Protein AF-A0A2I0KEC9-F1 (afdb_monomer_lite)

Sequence (336 aa):
MVKIISVFIMAGCFFAELSYVNPPASEVMKGMFIPKLSGKGATPDAIALLGALVMPHNLFLHSALVLSRKVPRSVHGINDACRYFLIESGFALFVAFLINVAVVSVSGTVCFAENISSENADRCSDLTLNSASFLLKNVLGQSSSTIYAIALLASGQSSTITGTYAGQYIMQGFLDLKMKKWLRNLTTRCIAIIPSLVVSIIGGSSGAGRLIIIASMILSFELPFALIPLLKFSSSATKMGPHKNSTYVLVVSWILGAGIIGINIYYLSTGFVEWLIGNGLPKVANAFIGILVFPLMAVYILAVIYLTFRKDVVATFIDPTSLTWRLRPIVPSISS

Structure (mmCIF, N/CA/C/O backbone):
data_AF-A0A2I0KEC9-F1
#
_entry.id   AF-A0A2I0KEC9-F1
#
loop_
_atom_site.group_PDB
_atom_site.id
_atom_site.type_symbol
_atom_site.label_atom_id
_atom_site.label_alt_id
_atom_site.label_comp_id
_atom_site.label_asym_id
_atom_site.label_entity_id
_atom_site.label_seq_id
_atom_site.pdbx_PDB_ins_code
_atom_site.Cartn_x
_atom_site.Cartn_y
_atom_site.Cartn_z
_atom_site.occupancy
_atom_site.B_iso_or_equiv
_atom_site.a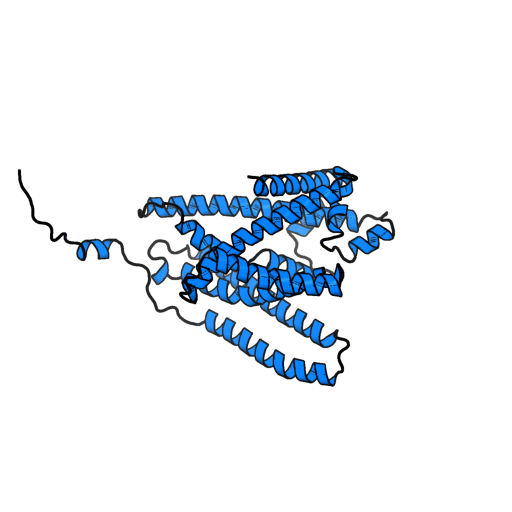uth_seq_id
_atom_site.auth_comp_id
_atom_site.auth_asym_id
_atom_site.auth_atom_id
_atom_site.pdbx_PDB_model_num
ATOM 1 N N . MET A 1 1 ? 0.962 21.703 -4.487 1.00 59.88 1 MET A N 1
ATOM 2 C CA . MET A 1 1 ? 1.202 22.571 -3.317 1.00 59.88 1 MET A CA 1
ATOM 3 C C . MET A 1 1 ? 0.252 22.245 -2.165 1.00 59.88 1 MET A C 1
ATOM 5 O O . MET A 1 1 ? 0.723 21.652 -1.210 1.00 59.88 1 MET A O 1
ATOM 9 N N . VAL A 1 2 ? -1.066 22.473 -2.281 1.00 67.69 2 VAL A N 1
ATOM 10 C CA . VAL A 1 2 ? -2.050 22.219 -1.194 1.00 67.69 2 VAL A CA 1
ATOM 11 C C . VAL A 1 2 ? -1.966 20.809 -0.588 1.00 67.69 2 VAL A C 1
ATOM 13 O O . VAL A 1 2 ? -1.881 20.674 0.621 1.00 67.69 2 VAL A O 1
ATOM 16 N N . LYS A 1 3 ? -1.889 19.753 -1.411 1.00 72.12 3 LYS A N 1
ATOM 17 C CA . LYS A 1 3 ? -1.796 18.362 -0.919 1.00 72.12 3 LYS A CA 1
ATOM 18 C C . LYS A 1 3 ? -0.566 18.106 -0.052 1.00 72.12 3 LYS A C 1
ATOM 20 O O . LYS A 1 3 ? -0.658 17.451 0.973 1.00 72.12 3 LYS A O 1
ATOM 25 N N . ILE A 1 4 ? 0.578 18.624 -0.493 1.00 75.88 4 ILE A N 1
ATOM 26 C CA . ILE A 1 4 ? 1.857 18.463 0.198 1.00 75.88 4 ILE A CA 1
ATOM 27 C C . ILE A 1 4 ? 1.783 19.187 1.543 1.00 75.88 4 ILE A C 1
ATOM 29 O O . ILE A 1 4 ? 2.120 18.605 2.565 1.00 75.88 4 ILE A O 1
ATOM 33 N N . ILE A 1 5 ? 1.244 20.409 1.545 1.00 82.00 5 ILE A N 1
ATOM 34 C CA . ILE A 1 5 ? 1.022 21.193 2.762 1.00 82.00 5 ILE A CA 1
ATOM 35 C C . ILE A 1 5 ? 0.125 20.424 3.743 1.00 82.00 5 ILE A C 1
ATOM 37 O O . ILE A 1 5 ? 0.498 20.280 4.899 1.00 82.00 5 ILE A O 1
ATOM 41 N N . SER A 1 6 ? -1.001 19.856 3.296 1.00 77.56 6 SER A N 1
ATOM 42 C CA . SER A 1 6 ? -1.890 19.077 4.172 1.00 77.56 6 SER A CA 1
ATOM 43 C C . SER A 1 6 ? -1.213 17.841 4.771 1.00 77.56 6 SER A C 1
ATOM 45 O O . SER A 1 6 ? -1.412 17.558 5.948 1.00 77.56 6 SER A O 1
ATOM 47 N N . VAL A 1 7 ? -0.396 17.121 3.994 1.00 77.81 7 VAL A N 1
ATOM 48 C CA . VAL A 1 7 ? 0.344 15.950 4.499 1.00 77.81 7 VAL A CA 1
ATOM 49 C C . VAL A 1 7 ? 1.381 16.366 5.542 1.00 77.81 7 VAL A C 1
ATOM 51 O O . VAL A 1 7 ? 1.456 15.738 6.593 1.00 77.81 7 VAL A O 1
ATOM 54 N N . PHE A 1 8 ? 2.136 17.442 5.300 1.00 84.38 8 PHE A N 1
ATOM 55 C CA . PHE A 1 8 ? 3.107 17.949 6.274 1.00 84.38 8 PHE A CA 1
ATOM 56 C C . PHE A 1 8 ? 2.446 18.491 7.541 1.00 84.38 8 PHE A C 1
ATOM 58 O O . PHE A 1 8 ? 2.963 18.250 8.628 1.00 84.38 8 PHE A O 1
ATOM 65 N N . ILE A 1 9 ? 1.297 19.166 7.420 1.00 85.06 9 ILE A N 1
ATOM 66 C CA . ILE A 1 9 ? 0.510 19.608 8.578 1.00 85.06 9 ILE A CA 1
ATOM 67 C C . ILE A 1 9 ? 0.102 18.393 9.412 1.00 85.06 9 ILE A C 1
ATOM 69 O O . ILE A 1 9 ? 0.379 18.371 10.603 1.00 85.06 9 ILE A O 1
ATOM 73 N N . MET A 1 10 ? -0.470 17.353 8.796 1.00 82.88 10 MET A N 1
ATOM 74 C CA . MET A 1 10 ? -0.867 16.148 9.535 1.00 82.88 10 MET A CA 1
ATOM 75 C C . MET A 1 10 ? 0.303 15.418 10.171 1.00 82.88 10 MET A C 1
ATOM 77 O O . MET A 1 10 ? 0.196 14.994 11.318 1.00 82.88 10 MET A O 1
ATOM 81 N N . ALA A 1 11 ? 1.408 15.275 9.441 1.00 86.25 11 ALA A N 1
ATOM 82 C CA . ALA A 1 11 ? 2.620 14.689 9.986 1.00 86.25 11 ALA A CA 1
ATOM 83 C C . ALA A 1 11 ? 3.074 15.481 11.219 1.00 86.25 11 ALA A C 1
ATOM 85 O O . ALA A 1 11 ? 3.253 14.898 12.283 1.00 86.25 11 ALA A O 1
ATOM 86 N N . GLY A 1 12 ? 3.164 16.811 11.108 1.00 87.56 12 GLY A N 1
ATOM 87 C CA . GLY A 1 12 ? 3.506 17.702 12.216 1.00 87.56 12 GLY A CA 1
ATOM 88 C C . GLY A 1 12 ? 2.554 17.576 13.406 1.00 87.56 12 GLY A C 1
ATOM 89 O O . GLY A 1 12 ? 3.015 17.505 14.539 1.00 87.56 12 GLY A O 1
ATOM 90 N N . CYS A 1 13 ? 1.246 17.468 13.163 1.00 86.00 13 CYS A N 1
ATOM 91 C CA . CYS A 1 13 ? 0.246 17.246 14.206 1.00 86.00 13 CYS A CA 1
ATOM 92 C C . CYS A 1 13 ? 0.451 15.913 14.939 1.00 86.00 13 CYS A C 1
ATOM 94 O O . CYS A 1 13 ? 0.443 15.898 16.166 1.00 86.00 13 CYS A O 1
ATOM 96 N N . PHE A 1 14 ? 0.683 14.813 14.216 1.00 85.88 14 PHE A N 1
ATOM 97 C CA . PHE A 1 14 ? 0.951 13.513 14.838 1.00 85.88 14 PHE A CA 1
ATOM 98 C C . PHE A 1 14 ? 2.293 13.476 15.576 1.00 85.88 14 PHE A C 1
ATOM 100 O O . PHE A 1 14 ? 2.377 12.861 16.634 1.00 85.88 14 PHE A O 1
ATOM 107 N N . PHE A 1 15 ? 3.330 14.157 15.078 1.00 89.31 15 PHE A N 1
ATOM 108 C CA . PHE A 1 15 ? 4.593 14.294 15.812 1.00 89.31 15 PHE A CA 1
ATOM 109 C C . PHE A 1 15 ? 4.450 15.162 17.066 1.00 89.31 15 PHE A C 1
ATOM 111 O O . PHE A 1 15 ? 5.035 14.840 18.098 1.00 89.31 15 PHE A O 1
ATOM 118 N N . ALA A 1 16 ? 3.666 16.239 17.002 1.00 86.88 16 ALA A N 1
ATOM 119 C CA . ALA A 1 16 ? 3.374 17.069 18.164 1.00 86.88 16 ALA A CA 1
ATOM 120 C C . ALA A 1 16 ? 2.588 16.282 19.223 1.00 86.88 16 ALA A C 1
ATOM 122 O O . ALA A 1 16 ? 2.933 16.341 20.398 1.00 86.88 16 ALA A O 1
ATOM 123 N N . GLU A 1 17 ? 1.592 15.492 18.811 1.00 85.31 17 GLU A N 1
ATOM 124 C CA . GLU A 1 17 ? 0.860 14.587 19.709 1.00 85.31 17 GLU A CA 1
ATOM 125 C C . GLU A 1 17 ? 1.778 13.537 20.320 1.00 85.31 17 GLU A C 1
ATOM 127 O O . GLU A 1 17 ? 1.754 13.327 21.528 1.00 85.31 17 GLU A O 1
ATOM 132 N N . LEU A 1 18 ? 2.656 12.933 19.517 1.00 86.00 18 LEU A N 1
ATOM 133 C CA . LEU A 1 18 ? 3.652 11.986 20.010 1.00 86.00 18 LEU A CA 1
ATOM 134 C C . LEU A 1 18 ? 4.537 12.616 21.099 1.00 86.00 18 LEU A C 1
ATOM 136 O O . LEU A 1 18 ? 4.807 11.983 22.117 1.00 86.00 18 LEU A O 1
ATOM 140 N N . SER A 1 19 ? 4.950 13.874 20.910 1.00 85.88 19 SER A N 1
ATOM 141 C CA . SER A 1 19 ? 5.732 14.628 21.897 1.00 85.88 19 SER A CA 1
ATOM 142 C C . SER A 1 19 ? 4.922 15.070 23.117 1.00 85.88 19 SER A C 1
ATOM 144 O O . SER A 1 19 ? 5.516 15.325 24.161 1.00 85.88 19 SER A O 1
ATOM 146 N N . TYR A 1 20 ? 3.602 15.215 23.002 1.00 85.19 20 TYR A N 1
ATOM 147 C CA . TYR A 1 20 ? 2.730 15.588 24.117 1.00 85.19 20 TYR A CA 1
ATOM 148 C C . TYR A 1 20 ? 2.429 14.373 24.997 1.00 85.19 20 TYR A C 1
ATOM 150 O O . TYR A 1 20 ? 2.627 14.402 26.211 1.00 85.19 20 TYR A O 1
ATOM 158 N N . VAL A 1 21 ? 2.011 13.281 24.357 1.00 80.19 21 VAL A N 1
ATOM 159 C CA . VAL A 1 21 ? 1.614 12.024 24.997 1.00 80.19 21 VAL A CA 1
ATOM 160 C C . VAL A 1 21 ? 2.810 11.305 25.637 1.00 80.19 21 VAL A C 1
ATOM 162 O O . VAL A 1 21 ? 2.614 10.523 26.561 1.00 80.19 21 VAL A O 1
ATOM 165 N N . ASN A 1 22 ? 4.042 11.605 25.199 1.00 80.69 22 ASN A N 1
ATOM 166 C CA . ASN A 1 22 ? 5.295 11.067 25.747 1.00 80.69 22 ASN A CA 1
ATOM 167 C C . ASN A 1 22 ? 5.235 9.549 25.999 1.00 80.69 22 ASN A C 1
ATOM 169 O O . ASN A 1 22 ? 5.408 9.094 27.134 1.00 80.69 22 ASN A O 1
ATOM 173 N N . PRO A 1 23 ? 4.988 8.742 24.950 1.00 79.19 23 PRO A N 1
ATOM 174 C CA . PRO A 1 23 ? 4.969 7.297 25.096 1.00 79.19 23 PRO A CA 1
ATOM 175 C C . PRO A 1 23 ? 6.331 6.800 25.605 1.00 79.19 23 PRO A C 1
ATOM 177 O O . PRO A 1 23 ? 7.370 7.350 25.221 1.00 79.19 23 PRO A O 1
ATOM 180 N N . PRO A 1 24 ? 6.368 5.739 26.430 1.00 82.88 24 PRO A N 1
ATOM 181 C CA . PRO A 1 24 ? 7.619 5.177 26.921 1.00 82.88 24 PRO A CA 1
ATOM 182 C C . PRO A 1 24 ? 8.489 4.715 25.744 1.00 82.88 24 PRO A C 1
ATOM 184 O O . PRO A 1 24 ? 8.252 3.666 25.144 1.00 82.88 24 PRO A O 1
ATOM 187 N N . ALA A 1 25 ? 9.527 5.496 25.424 1.00 81.56 25 ALA A N 1
ATOM 188 C CA . ALA A 1 25 ? 10.370 5.282 24.244 1.00 81.56 25 ALA A CA 1
ATOM 189 C C . ALA A 1 25 ? 11.026 3.892 24.229 1.00 81.56 25 ALA A C 1
ATOM 191 O O . ALA A 1 25 ? 11.199 3.303 23.165 1.00 81.56 25 ALA A O 1
ATOM 192 N N . SER A 1 26 ? 11.333 3.341 25.410 1.00 82.38 26 SER A N 1
ATOM 193 C CA . SER A 1 26 ? 11.850 1.977 25.559 1.00 82.38 26 SER A CA 1
ATOM 194 C C . SER A 1 26 ? 10.877 0.928 25.010 1.00 82.38 26 SER A C 1
ATOM 196 O O . SER A 1 26 ? 11.282 0.066 24.236 1.00 82.38 26 SER A O 1
ATOM 198 N N . GLU A 1 27 ? 9.584 1.032 25.329 1.00 82.81 27 GLU A N 1
ATOM 199 C CA . GLU A 1 27 ? 8.569 0.079 24.861 1.00 82.81 27 GLU A CA 1
ATOM 200 C C . GLU A 1 27 ? 8.248 0.272 23.374 1.00 82.81 27 GLU A C 1
ATOM 202 O O . GLU A 1 27 ? 8.100 -0.713 22.654 1.00 82.81 27 GLU A O 1
ATOM 207 N N . VAL A 1 28 ? 8.239 1.516 22.874 1.00 84.06 28 VAL A N 1
ATOM 208 C CA . VAL A 1 28 ? 8.079 1.791 21.432 1.00 84.06 28 VAL A CA 1
ATOM 209 C C . VAL A 1 28 ? 9.234 1.181 20.634 1.00 84.06 28 VAL A C 1
ATOM 211 O O . VAL A 1 28 ? 9.009 0.479 19.649 1.00 84.06 28 VAL A O 1
ATOM 214 N N . MET A 1 29 ? 10.477 1.384 21.080 1.00 84.75 29 MET A N 1
ATOM 215 C CA . MET A 1 29 ? 11.662 0.804 20.439 1.00 84.75 29 MET A CA 1
ATOM 216 C C . MET A 1 29 ? 11.654 -0.723 20.524 1.00 84.75 29 MET A C 1
ATOM 218 O O . MET A 1 29 ? 11.938 -1.406 19.540 1.00 84.75 29 MET A O 1
ATOM 222 N N . LYS A 1 30 ? 11.268 -1.278 21.674 1.00 84.50 30 LYS A N 1
ATOM 223 C CA . LYS A 1 30 ? 11.127 -2.723 21.866 1.00 84.50 30 LYS A CA 1
ATOM 224 C C . LYS A 1 30 ? 10.078 -3.313 20.922 1.00 84.50 30 LYS A C 1
ATOM 226 O O . LYS A 1 30 ? 10.360 -4.323 20.287 1.00 84.50 30 LYS A O 1
ATOM 231 N N . GLY A 1 31 ? 8.920 -2.668 20.774 1.00 82.19 31 GLY A N 1
ATOM 232 C CA . GLY A 1 31 ? 7.871 -3.071 19.831 1.00 82.19 31 GLY A CA 1
ATOM 233 C C . GLY A 1 31 ? 8.277 -2.924 18.362 1.00 82.19 31 GLY A C 1
ATOM 234 O O . GLY A 1 31 ? 7.846 -3.714 17.526 1.00 82.19 31 GLY A O 1
ATOM 235 N N . MET A 1 32 ? 9.151 -1.964 18.046 1.00 83.00 32 MET A N 1
ATOM 236 C CA . MET A 1 32 ? 9.653 -1.742 16.687 1.00 83.00 32 MET A CA 1
ATOM 237 C C . MET A 1 32 ? 10.655 -2.815 16.235 1.00 83.00 32 MET A C 1
ATOM 239 O O . MET A 1 32 ? 10.663 -3.183 15.062 1.00 83.00 32 MET A O 1
ATOM 243 N N . PHE A 1 33 ? 11.492 -3.329 17.145 1.00 83.12 33 PHE A N 1
ATOM 244 C CA . PHE A 1 33 ? 12.545 -4.302 16.811 1.00 83.12 33 PHE A CA 1
ATOM 245 C C . PHE A 1 33 ? 12.224 -5.751 17.195 1.00 83.12 33 PHE A C 1
ATOM 247 O O . PHE A 1 33 ? 12.834 -6.666 16.642 1.00 83.12 33 PHE A O 1
ATOM 254 N N . ILE A 1 34 ? 11.290 -5.987 18.122 1.00 83.06 34 ILE A N 1
ATOM 255 C CA . ILE A 1 34 ? 10.929 -7.334 18.580 1.00 83.06 34 ILE A CA 1
ATOM 256 C C . ILE A 1 34 ? 9.495 -7.643 18.131 1.00 83.06 34 ILE A C 1
ATOM 258 O O . ILE A 1 34 ? 8.543 -7.232 18.800 1.00 83.06 34 ILE A O 1
ATOM 262 N N . PRO A 1 35 ? 9.310 -8.393 17.028 1.00 74.88 35 PRO A N 1
ATOM 263 C CA . PRO A 1 35 ? 7.983 -8.756 16.555 1.00 74.88 35 PRO A CA 1
ATOM 264 C C . PRO A 1 35 ? 7.321 -9.719 17.548 1.00 74.88 35 PRO A C 1
ATOM 266 O O . PRO A 1 35 ? 7.747 -10.864 17.710 1.00 74.88 35 PRO A O 1
ATOM 269 N N . LYS A 1 36 ? 6.261 -9.258 18.218 1.00 76.88 36 LYS A N 1
ATOM 270 C CA . LYS A 1 36 ? 5.376 -10.087 19.045 1.00 76.88 36 LYS A CA 1
ATOM 271 C C . LYS A 1 36 ? 3.939 -9.893 18.589 1.00 76.88 36 LYS A C 1
ATOM 273 O O . LYS A 1 36 ? 3.398 -8.798 18.682 1.00 76.88 36 LYS A O 1
ATOM 278 N N . LEU A 1 37 ? 3.322 -10.971 18.120 1.00 72.00 37 LEU A N 1
ATOM 279 C CA . LEU A 1 37 ? 1.901 -11.010 17.795 1.00 72.00 37 LEU A CA 1
ATOM 280 C C . LEU A 1 37 ? 1.164 -11.603 18.997 1.00 72.00 37 LEU A C 1
ATOM 282 O O . LEU A 1 37 ? 1.132 -12.819 19.174 1.00 72.00 37 LEU A O 1
ATOM 286 N N . SER A 1 38 ? 0.619 -10.736 19.848 1.00 69.06 38 SER A N 1
ATOM 287 C CA . SER A 1 38 ? -0.158 -11.135 21.024 1.00 69.06 38 SER A CA 1
ATOM 288 C C . SER A 1 38 ? -1.631 -10.794 20.809 1.00 69.06 38 SER A C 1
ATOM 290 O O . SER A 1 38 ? -1.966 -9.639 20.570 1.00 69.06 38 SER A O 1
ATOM 292 N N . GLY A 1 39 ? -2.517 -11.786 20.930 1.00 68.50 39 GLY A N 1
ATOM 293 C CA . GLY A 1 39 ? -3.971 -11.602 20.838 1.00 68.50 39 GLY A CA 1
ATOM 294 C C . GLY A 1 39 ? -4.588 -12.036 19.503 1.00 68.50 39 GLY A C 1
ATOM 295 O O . GLY A 1 39 ? -3.906 -12.180 18.491 1.00 68.50 39 GLY A O 1
ATOM 296 N N . LYS A 1 40 ? -5.909 -12.269 19.511 1.00 62.38 40 LYS A N 1
ATOM 297 C CA . LYS A 1 40 ? -6.654 -12.835 18.370 1.00 62.38 40 LYS A CA 1
ATOM 298 C C . LYS A 1 40 ? -6.812 -11.865 17.182 1.00 62.38 40 LYS A C 1
ATOM 300 O O . LYS A 1 40 ? -6.935 -12.337 16.062 1.00 62.38 40 LYS A O 1
ATOM 305 N N . GLY A 1 41 ? -6.761 -10.546 17.406 1.00 69.19 41 GLY A N 1
ATOM 306 C CA . GLY A 1 41 ? -6.898 -9.517 16.354 1.00 69.19 41 GLY A CA 1
ATOM 307 C C . GLY A 1 41 ? -5.581 -8.957 15.796 1.00 69.19 41 GLY A C 1
ATOM 308 O O . GLY A 1 41 ? -5.545 -8.454 14.680 1.00 69.19 41 GLY A O 1
ATOM 309 N N . ALA A 1 42 ? -4.463 -9.122 16.513 1.00 75.25 42 ALA A N 1
ATOM 310 C CA . ALA A 1 42 ? -3.193 -8.489 16.145 1.00 75.25 42 ALA A CA 1
ATOM 311 C C . ALA A 1 42 ? -2.605 -9.006 14.819 1.00 75.25 42 ALA A C 1
ATOM 313 O O . ALA A 1 42 ? -1.927 -8.268 14.109 1.00 75.25 42 ALA A O 1
ATOM 314 N N . THR A 1 43 ? -2.851 -10.276 14.480 1.00 76.44 43 THR A N 1
ATOM 315 C CA . THR A 1 43 ? -2.330 -10.870 13.240 1.00 76.44 43 THR A CA 1
ATOM 316 C C . THR A 1 43 ? -3.080 -10.347 12.006 1.00 76.44 43 THR A C 1
ATOM 318 O O . THR A 1 43 ? -2.410 -9.840 11.107 1.00 76.44 43 THR A O 1
ATOM 321 N N . PRO A 1 44 ? -4.429 -10.385 11.945 1.00 71.19 44 PRO A N 1
ATOM 322 C CA . PRO A 1 44 ? -5.179 -9.741 10.865 1.00 71.19 44 PRO A CA 1
ATOM 323 C C . PRO A 1 44 ? -4.842 -8.258 10.669 1.00 71.19 44 PRO A C 1
ATOM 325 O O . PRO A 1 44 ? -4.620 -7.847 9.531 1.00 71.19 44 PRO A O 1
ATOM 328 N N . ASP A 1 45 ? -4.731 -7.481 11.751 1.00 76.31 45 ASP A N 1
ATOM 329 C CA . ASP A 1 45 ? -4.449 -6.040 11.676 1.00 76.31 45 ASP A CA 1
ATOM 330 C C . ASP A 1 45 ? -3.032 -5.748 11.169 1.00 76.31 45 ASP A C 1
ATOM 332 O O . ASP A 1 45 ? -2.839 -4.884 10.311 1.00 76.31 45 ASP A O 1
ATOM 336 N N . ALA A 1 46 ? -2.031 -6.505 11.635 1.00 79.19 46 ALA A N 1
ATOM 337 C CA . ALA A 1 46 ? -0.656 -6.372 11.157 1.00 79.19 46 ALA A CA 1
ATOM 338 C C . ALA A 1 46 ? -0.541 -6.693 9.660 1.00 79.19 46 ALA A C 1
ATOM 340 O O . ALA A 1 46 ? 0.191 -6.018 8.930 1.00 79.19 46 ALA A O 1
ATOM 341 N N . ILE A 1 47 ? -1.278 -7.700 9.185 1.00 75.38 47 ILE A N 1
ATOM 342 C CA . ILE A 1 47 ? -1.272 -8.049 7.764 1.00 75.38 47 ILE A CA 1
ATOM 343 C C . ILE A 1 47 ? -2.057 -7.024 6.939 1.00 75.38 47 ILE A C 1
ATOM 345 O O . ILE A 1 47 ? -1.586 -6.625 5.873 1.00 75.38 47 ILE A O 1
ATOM 349 N N . ALA A 1 48 ? -3.200 -6.545 7.433 1.00 75.19 48 ALA A N 1
ATOM 350 C CA . ALA A 1 48 ? -3.958 -5.477 6.786 1.00 75.19 48 ALA A CA 1
ATOM 351 C C . ALA A 1 48 ? -3.113 -4.198 6.648 1.00 75.19 48 ALA A C 1
ATOM 353 O O . ALA A 1 48 ? -3.101 -3.581 5.580 1.00 75.19 48 ALA A O 1
ATOM 354 N N . LEU A 1 49 ? -2.339 -3.848 7.682 1.00 78.62 49 LEU A N 1
ATOM 355 C CA . LEU A 1 49 ? -1.376 -2.749 7.638 1.00 78.62 49 LEU A CA 1
ATOM 356 C C . LEU A 1 49 ? -0.285 -3.005 6.587 1.00 78.62 49 LEU A C 1
ATOM 358 O O . LEU A 1 49 ? -0.008 -2.128 5.772 1.00 78.62 49 LEU A O 1
ATOM 362 N N . LEU A 1 50 ? 0.300 -4.207 6.548 1.00 79.06 50 LEU A N 1
ATOM 363 C CA . LEU A 1 50 ? 1.315 -4.567 5.551 1.00 79.06 50 LEU A CA 1
ATOM 364 C C . LEU A 1 50 ? 0.778 -4.454 4.112 1.00 79.06 50 LEU A C 1
ATOM 366 O O . LEU A 1 50 ? 1.450 -3.886 3.248 1.00 79.06 50 LEU A O 1
ATOM 370 N N . GLY A 1 51 ? -0.434 -4.954 3.858 1.00 71.88 51 GLY A N 1
ATOM 371 C CA . GLY A 1 51 ? -1.104 -4.863 2.557 1.00 71.88 51 GLY A CA 1
ATOM 372 C C . GLY A 1 51 ? -1.426 -3.421 2.159 1.00 71.88 51 GLY A C 1
ATOM 373 O O . GLY A 1 51 ? -1.219 -3.036 1.010 1.00 71.88 51 GLY A O 1
ATOM 374 N N . ALA A 1 52 ? -1.847 -2.588 3.115 1.00 74.94 52 ALA A N 1
ATOM 375 C CA . ALA A 1 52 ? -2.087 -1.165 2.878 1.00 74.94 52 ALA A CA 1
ATOM 376 C C . ALA A 1 52 ? -0.801 -0.392 2.523 1.00 74.94 52 ALA A C 1
ATOM 378 O O . ALA A 1 52 ? -0.856 0.569 1.753 1.00 74.94 52 ALA A O 1
ATOM 379 N N . LEU A 1 53 ? 0.357 -0.810 3.048 1.00 80.44 53 LEU A N 1
ATOM 380 C CA . LEU A 1 53 ? 1.650 -0.181 2.757 1.00 80.44 53 LEU A CA 1
ATOM 381 C C . LEU A 1 53 ? 2.203 -0.577 1.384 1.00 80.44 53 LEU A C 1
ATOM 383 O O . LEU A 1 53 ? 2.775 0.258 0.678 1.00 80.44 53 LEU A O 1
ATOM 387 N N . VAL A 1 54 ? 2.033 -1.839 0.986 1.00 81.00 54 VAL A N 1
ATOM 388 C CA . VAL A 1 54 ? 2.564 -2.355 -0.281 1.00 81.00 54 VAL A CA 1
ATOM 389 C C . VAL A 1 54 ? 1.466 -2.354 -1.343 1.00 81.00 54 VAL A C 1
ATOM 391 O O . VAL A 1 54 ? 0.813 -3.357 -1.605 1.00 81.00 54 VAL A O 1
ATOM 394 N N . MET A 1 55 ? 1.278 -1.203 -1.992 1.00 86.69 55 MET A N 1
ATOM 395 C CA . MET A 1 55 ? 0.244 -1.039 -3.016 1.00 86.69 55 MET A CA 1
ATOM 396 C C . MET A 1 55 ? 0.756 -1.414 -4.428 1.00 86.69 55 MET A C 1
ATOM 398 O O . MET A 1 55 ? 1.659 -0.742 -4.940 1.00 86.69 55 MET A O 1
ATOM 402 N N . PRO A 1 56 ? 0.166 -2.400 -5.135 1.00 86.12 56 PRO A N 1
ATOM 403 C CA . PRO A 1 56 ? 0.598 -2.816 -6.475 1.00 86.12 56 PRO A CA 1
ATOM 404 C C . PRO A 1 56 ? 0.538 -1.694 -7.520 1.00 86.12 56 PRO A C 1
ATOM 406 O O . PRO A 1 56 ? 1.442 -1.558 -8.343 1.00 86.12 56 PRO A O 1
ATOM 409 N N . HIS A 1 57 ? -0.477 -0.828 -7.476 1.00 85.81 57 HIS A N 1
ATOM 410 C CA . HIS A 1 57 ? -0.575 0.296 -8.412 1.00 85.81 57 HIS A CA 1
ATOM 411 C C . HIS A 1 57 ? 0.555 1.322 -8.238 1.00 85.81 57 HIS A C 1
ATOM 413 O O . HIS A 1 57 ? 0.942 1.961 -9.219 1.00 85.81 57 HIS A O 1
ATOM 419 N N . ASN A 1 58 ? 1.122 1.455 -7.031 1.00 87.81 58 ASN A N 1
ATOM 420 C CA . ASN A 1 58 ? 2.285 2.311 -6.799 1.00 87.81 58 ASN A CA 1
ATOM 421 C C . ASN A 1 58 ? 3.549 1.721 -7.429 1.00 87.81 58 ASN A C 1
ATOM 423 O O . ASN A 1 58 ? 4.371 2.490 -7.919 1.00 87.81 58 ASN A O 1
ATOM 427 N N . LEU A 1 59 ? 3.679 0.389 -7.502 1.00 88.44 59 LEU A N 1
ATOM 428 C CA . LEU A 1 59 ? 4.784 -0.256 -8.221 1.00 88.44 59 LEU A CA 1
ATOM 429 C C . LEU A 1 59 ? 4.748 0.118 -9.709 1.00 88.44 59 LEU A C 1
ATOM 431 O O . LEU A 1 59 ? 5.735 0.621 -10.243 1.00 88.44 59 LEU A O 1
ATOM 435 N N . PHE A 1 60 ? 3.587 -0.031 -10.358 1.00 87.12 60 PHE A N 1
ATOM 436 C CA . PHE A 1 60 ? 3.424 0.331 -11.772 1.00 87.12 60 PHE A CA 1
ATOM 437 C C . PHE A 1 60 ? 3.595 1.831 -12.021 1.00 87.12 60 PHE A C 1
ATOM 439 O O . PHE A 1 60 ? 4.278 2.235 -12.965 1.00 87.12 60 PHE A O 1
ATOM 446 N N . LEU A 1 61 ? 2.988 2.667 -11.175 1.00 87.88 61 LEU A N 1
ATOM 447 C CA . LEU A 1 61 ? 3.082 4.114 -11.313 1.00 87.88 61 LEU A CA 1
ATOM 448 C C . LEU A 1 61 ? 4.520 4.600 -11.143 1.00 87.88 61 LEU A C 1
ATOM 450 O O . LEU A 1 61 ? 4.974 5.418 -11.940 1.00 87.88 61 LEU A O 1
ATOM 454 N N . HIS A 1 62 ? 5.237 4.104 -10.134 1.00 88.25 62 HIS A N 1
ATOM 455 C CA . HIS A 1 62 ? 6.612 4.515 -9.879 1.00 88.25 62 HIS A CA 1
ATOM 456 C C . HIS A 1 62 ? 7.532 4.125 -11.042 1.00 88.25 62 HIS A C 1
ATOM 458 O O . HIS A 1 62 ? 8.268 4.973 -11.549 1.00 88.25 62 HIS A O 1
ATOM 464 N N . SER A 1 63 ? 7.412 2.891 -11.551 1.00 87.44 63 SER A N 1
ATOM 465 C CA . SER A 1 63 ? 8.145 2.453 -12.747 1.00 87.44 63 SER A CA 1
ATOM 466 C C . SER A 1 63 ? 7.884 3.351 -13.962 1.00 87.44 63 SER A C 1
ATOM 468 O O . SER A 1 63 ? 8.805 3.626 -14.729 1.00 87.44 63 SER A O 1
ATOM 470 N N . ALA A 1 64 ? 6.661 3.856 -14.129 1.00 85.62 64 ALA A N 1
ATOM 471 C CA . ALA A 1 64 ? 6.319 4.740 -15.238 1.00 85.62 64 ALA A CA 1
ATOM 472 C C . ALA A 1 64 ? 6.750 6.204 -15.023 1.00 85.62 64 ALA A C 1
ATOM 474 O O . ALA A 1 64 ? 7.168 6.875 -15.966 1.00 85.62 64 ALA A O 1
ATOM 475 N N . LEU A 1 65 ? 6.690 6.715 -13.789 1.00 85.31 65 LEU A N 1
ATOM 476 C CA . LEU A 1 65 ? 7.123 8.077 -13.458 1.00 85.31 65 LEU A CA 1
ATOM 477 C C . LEU A 1 65 ? 8.631 8.262 -13.636 1.00 85.31 65 LEU A C 1
ATOM 479 O O . LEU A 1 65 ? 9.054 9.329 -14.083 1.00 85.31 65 LEU A O 1
ATOM 483 N N . VAL A 1 66 ? 9.428 7.225 -13.368 1.00 85.38 66 VAL A N 1
ATOM 484 C CA . VAL A 1 66 ? 10.875 7.236 -13.637 1.00 85.38 66 VAL A CA 1
ATOM 485 C C . VAL A 1 66 ? 11.162 7.520 -15.119 1.00 85.38 66 VAL A C 1
ATOM 487 O O . VAL A 1 66 ? 12.072 8.287 -15.429 1.00 85.38 66 VAL A O 1
ATOM 490 N N . LEU A 1 67 ? 10.330 7.009 -16.036 1.00 83.56 67 LEU A N 1
ATOM 491 C CA . LEU A 1 67 ? 10.457 7.238 -17.483 1.00 83.56 67 LEU A CA 1
ATOM 492 C C . LEU A 1 67 ? 10.028 8.643 -17.935 1.00 83.56 67 LEU A C 1
ATOM 494 O O . LEU A 1 67 ? 10.351 9.054 -19.047 1.00 83.56 67 LEU A O 1
ATOM 498 N N . SER A 1 68 ? 9.305 9.393 -17.098 1.00 84.00 68 SER A N 1
ATOM 499 C CA . SER A 1 68 ? 8.895 10.767 -17.426 1.00 84.00 68 SER A CA 1
ATOM 500 C C . SER A 1 68 ? 10.039 11.782 -17.302 1.00 84.00 68 SER A C 1
ATOM 502 O O . SER A 1 68 ? 9.954 12.880 -17.856 1.00 84.00 68 SER A O 1
ATOM 504 N N . ARG A 1 69 ? 11.119 11.427 -16.590 1.00 82.94 69 ARG A N 1
ATOM 505 C CA . ARG A 1 69 ? 12.296 12.287 -16.426 1.00 82.94 69 ARG A CA 1
ATOM 506 C C . ARG A 1 69 ? 13.288 12.049 -17.561 1.00 82.94 69 ARG A C 1
ATOM 508 O O . ARG A 1 69 ? 13.507 10.922 -17.995 1.00 82.94 69 ARG A O 1
ATOM 515 N N . LYS A 1 70 ? 13.926 13.122 -18.034 1.00 82.12 70 LYS A N 1
ATOM 516 C CA . LYS A 1 70 ? 14.990 13.027 -19.042 1.00 82.12 70 LYS A CA 1
ATOM 517 C C . LYS A 1 70 ? 16.249 12.453 -18.388 1.00 82.12 70 LYS A C 1
ATOM 519 O O . LYS A 1 70 ? 16.964 13.175 -17.703 1.00 82.12 70 LYS A O 1
ATOM 524 N N . VAL A 1 71 ? 16.506 11.165 -18.605 1.00 83.62 71 VAL A N 1
ATOM 525 C CA . VAL A 1 71 ? 17.715 10.473 -18.138 1.00 83.62 71 VAL A CA 1
ATOM 526 C C . VAL A 1 71 ? 18.682 10.311 -19.319 1.00 83.62 71 VAL A C 1
ATOM 528 O O . VAL A 1 71 ? 18.274 9.780 -20.359 1.00 83.62 71 VAL A O 1
ATOM 531 N N . PRO A 1 72 ? 19.945 10.765 -19.213 1.00 81.25 72 PRO A N 1
ATOM 532 C CA . PRO A 1 72 ? 20.937 10.527 -20.253 1.00 81.25 72 PRO A CA 1
ATOM 533 C C . PRO A 1 72 ? 21.177 9.022 -20.426 1.00 81.25 72 PRO A C 1
ATOM 535 O O . PRO A 1 72 ? 21.360 8.300 -19.452 1.00 81.25 72 PRO A O 1
ATOM 538 N N . ARG A 1 73 ? 21.206 8.542 -21.677 1.00 77.56 73 ARG A N 1
ATOM 539 C CA . ARG A 1 73 ? 21.362 7.110 -22.016 1.00 77.56 73 ARG A CA 1
ATOM 540 C C . ARG A 1 73 ? 22.788 6.566 -21.813 1.00 77.56 73 ARG A C 1
ATOM 542 O O . ARG A 1 73 ? 23.114 5.504 -22.334 1.00 77.56 73 ARG A O 1
ATOM 549 N N . SER A 1 74 ? 23.649 7.290 -21.100 1.00 82.81 74 SER A N 1
ATOM 550 C CA . SER A 1 74 ? 24.983 6.814 -20.733 1.00 82.81 74 SER A CA 1
ATOM 551 C C . SER A 1 74 ? 24.904 5.917 -19.495 1.00 82.81 74 SER A C 1
ATOM 553 O O . SER A 1 74 ? 24.052 6.111 -18.632 1.00 82.81 74 SER A O 1
ATOM 555 N N . VAL A 1 75 ? 25.822 4.953 -19.375 1.00 81.88 75 VAL 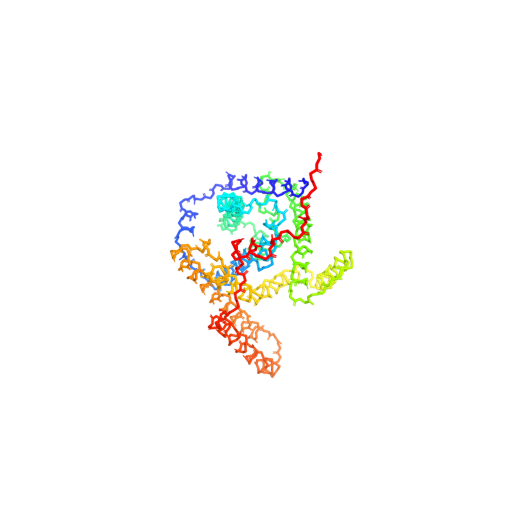A N 1
ATOM 556 C CA . VAL A 1 75 ? 25.896 4.044 -18.213 1.00 81.88 75 VAL A CA 1
ATOM 557 C C . VAL A 1 75 ? 26.010 4.831 -16.901 1.00 81.88 75 VAL A C 1
ATOM 559 O O . VAL A 1 75 ? 25.320 4.522 -15.932 1.00 81.88 75 VAL A O 1
ATOM 562 N N . HIS A 1 76 ? 26.835 5.883 -16.894 1.00 83.06 76 HIS A N 1
ATOM 563 C CA . HIS A 1 76 ? 27.000 6.776 -15.747 1.00 83.06 76 HIS A CA 1
ATOM 564 C C . HIS A 1 76 ? 25.709 7.548 -15.433 1.00 83.06 76 HIS A C 1
ATOM 566 O O . HIS A 1 76 ? 25.263 7.558 -14.292 1.00 83.06 76 HIS A O 1
ATOM 572 N N . GLY A 1 77 ? 25.045 8.087 -16.462 1.00 84.62 77 GLY A N 1
ATOM 573 C CA . GLY A 1 77 ? 23.791 8.825 -16.319 1.00 84.62 77 GLY A CA 1
ATOM 574 C C . GLY A 1 77 ? 22.635 7.989 -15.771 1.00 84.62 77 GLY A C 1
ATOM 575 O O . GLY A 1 77 ? 21.858 8.472 -14.949 1.00 84.62 77 GLY A O 1
ATOM 576 N N . ILE A 1 78 ? 22.539 6.723 -16.187 1.00 84.94 78 ILE A N 1
ATOM 577 C CA . ILE A 1 78 ? 21.551 5.774 -15.659 1.00 84.94 78 ILE A CA 1
ATOM 578 C C . ILE A 1 78 ? 21.853 5.452 -14.192 1.00 84.94 78 ILE A C 1
ATOM 580 O O . ILE A 1 78 ? 20.935 5.456 -13.375 1.00 84.94 78 ILE A O 1
ATOM 584 N N . ASN A 1 79 ? 23.120 5.209 -13.841 1.00 84.56 79 ASN A N 1
ATOM 585 C CA . ASN A 1 79 ? 23.500 4.882 -12.467 1.00 84.56 79 ASN A CA 1
ATOM 586 C C . ASN A 1 79 ? 23.236 6.049 -11.500 1.00 84.56 79 ASN A C 1
ATOM 588 O O . ASN A 1 79 ? 22.667 5.850 -10.424 1.00 84.56 79 ASN A O 1
ATOM 592 N N . ASP A 1 80 ? 23.570 7.273 -11.912 1.00 86.62 80 ASP A N 1
ATOM 593 C CA . ASP A 1 80 ? 23.278 8.478 -11.135 1.00 86.62 80 ASP A CA 1
ATOM 594 C C . ASP A 1 80 ? 21.771 8.677 -10.972 1.00 86.62 80 ASP A C 1
ATOM 596 O O . ASP A 1 80 ? 21.290 8.890 -9.858 1.00 86.62 80 ASP A O 1
ATOM 600 N N . ALA A 1 81 ? 20.999 8.523 -12.054 1.00 87.88 81 ALA A N 1
ATOM 601 C CA . ALA A 1 81 ? 19.544 8.591 -11.987 1.00 87.88 81 ALA A CA 1
ATOM 602 C C . ALA A 1 81 ? 18.976 7.550 -11.010 1.00 87.88 81 ALA A C 1
ATOM 604 O O . ALA A 1 81 ? 18.173 7.906 -10.148 1.00 87.88 81 ALA A O 1
ATOM 605 N N . CYS A 1 82 ? 19.426 6.292 -11.078 1.00 86.50 82 CYS A N 1
ATOM 606 C CA . CYS A 1 82 ? 19.029 5.243 -10.136 1.00 86.50 82 CYS A CA 1
ATOM 607 C C . CYS A 1 82 ? 19.339 5.623 -8.682 1.00 86.50 82 CYS A C 1
ATOM 609 O O . CYS A 1 82 ? 18.482 5.438 -7.817 1.00 86.50 82 CYS A O 1
ATOM 611 N N . ARG A 1 83 ? 20.517 6.198 -8.405 1.00 88.69 83 ARG A N 1
ATOM 612 C CA . ARG A 1 83 ? 20.889 6.658 -7.059 1.00 88.69 83 ARG A CA 1
ATOM 613 C C . ARG A 1 83 ? 19.974 7.779 -6.567 1.00 88.69 83 ARG A C 1
ATOM 615 O O . ARG A 1 83 ? 19.500 7.711 -5.434 1.00 88.69 83 ARG A O 1
ATOM 622 N N . TYR A 1 84 ? 19.689 8.779 -7.400 1.00 90.38 84 TYR A N 1
ATOM 623 C CA . TYR A 1 84 ? 18.779 9.868 -7.034 1.00 90.38 84 TYR A CA 1
ATOM 624 C C . TYR A 1 84 ? 17.350 9.372 -6.804 1.00 90.38 84 TYR A C 1
ATOM 626 O O . TYR A 1 84 ? 16.742 9.740 -5.802 1.00 90.38 84 TYR A O 1
ATOM 634 N N . PHE A 1 85 ? 16.837 8.490 -7.666 1.00 90.19 85 PHE A N 1
ATOM 635 C CA . PHE A 1 85 ? 15.511 7.895 -7.483 1.00 90.19 85 PHE A CA 1
ATOM 636 C C . PHE A 1 85 ? 15.423 7.030 -6.223 1.00 90.19 85 PHE A C 1
ATOM 638 O O . PHE A 1 85 ? 14.390 7.040 -5.552 1.00 90.19 85 PHE A O 1
ATOM 645 N N . LEU A 1 86 ? 16.496 6.310 -5.877 1.00 89.94 86 LEU A N 1
ATOM 646 C CA . LEU A 1 86 ? 16.566 5.526 -4.644 1.00 89.94 86 LEU A CA 1
ATOM 647 C C . LEU A 1 86 ? 16.532 6.433 -3.412 1.00 89.94 86 LEU A C 1
ATOM 649 O O . LEU A 1 86 ? 15.771 6.157 -2.490 1.00 89.94 86 LEU A O 1
ATOM 653 N N . ILE A 1 87 ? 17.300 7.527 -3.405 1.00 92.19 87 ILE A N 1
ATOM 654 C CA . ILE A 1 87 ? 17.299 8.495 -2.298 1.00 92.19 87 ILE A CA 1
ATOM 655 C C . ILE A 1 87 ? 15.933 9.180 -2.177 1.00 92.19 87 ILE A C 1
ATOM 657 O O . ILE A 1 87 ? 15.395 9.271 -1.077 1.00 92.19 87 ILE A O 1
ATOM 661 N N . GLU A 1 88 ? 15.345 9.619 -3.292 1.00 90.62 88 GLU A N 1
ATOM 662 C CA . GLU A 1 88 ? 14.033 10.277 -3.315 1.00 90.62 88 GLU A CA 1
ATOM 663 C C . GLU A 1 88 ? 12.928 9.353 -2.781 1.00 90.62 88 GLU A C 1
ATOM 665 O O . GLU A 1 88 ? 12.168 9.735 -1.888 1.00 90.62 88 GLU A O 1
ATOM 670 N N . SER A 1 89 ? 12.880 8.112 -3.273 1.00 90.31 89 SER A N 1
ATOM 671 C CA . SER A 1 89 ? 11.895 7.116 -2.831 1.00 90.31 89 SER A CA 1
ATOM 672 C C . SER A 1 89 ? 12.140 6.681 -1.389 1.00 90.31 89 SER A C 1
ATOM 674 O O . SER A 1 89 ? 11.196 6.549 -0.613 1.00 90.31 89 SER A O 1
ATOM 676 N N . GLY A 1 90 ? 13.407 6.478 -1.019 1.00 91.56 90 GLY A N 1
ATOM 677 C CA . GLY A 1 90 ? 13.814 6.087 0.326 1.00 91.56 90 GLY A CA 1
ATOM 678 C C . GLY A 1 90 ? 13.448 7.146 1.359 1.00 91.56 90 GLY A C 1
ATOM 679 O O . GLY A 1 90 ? 12.875 6.810 2.391 1.00 91.56 90 GLY A O 1
ATOM 680 N N . PHE A 1 91 ? 13.685 8.424 1.058 1.00 91.44 91 PHE A N 1
ATOM 681 C CA . PHE A 1 91 ? 13.285 9.529 1.927 1.00 91.44 91 PHE A CA 1
ATOM 682 C C . PHE A 1 91 ? 11.761 9.607 2.082 1.00 91.44 91 PHE A C 1
ATOM 684 O O . PHE A 1 91 ? 11.263 9.725 3.201 1.00 91.44 91 PHE A O 1
ATOM 691 N N . ALA A 1 92 ? 11.006 9.474 0.987 1.00 88.81 92 ALA A N 1
ATOM 692 C CA . ALA A 1 92 ? 9.545 9.487 1.040 1.00 88.81 92 ALA A CA 1
ATOM 693 C C . ALA A 1 92 ? 8.976 8.322 1.874 1.00 88.81 92 ALA A C 1
ATOM 695 O O . ALA A 1 92 ? 8.104 8.538 2.719 1.00 88.81 92 ALA A O 1
ATOM 696 N N . LEU A 1 93 ? 9.492 7.102 1.680 1.00 89.50 93 LEU A N 1
ATOM 697 C CA . LEU A 1 93 ? 9.095 5.923 2.458 1.00 89.50 93 LEU A CA 1
ATOM 698 C C . LEU A 1 93 ? 9.514 6.034 3.927 1.00 89.50 93 LEU A C 1
ATOM 700 O O . LEU A 1 93 ? 8.762 5.611 4.800 1.00 89.50 93 LEU A O 1
ATOM 704 N N . PHE A 1 94 ? 10.669 6.637 4.213 1.00 91.06 94 PHE A N 1
ATOM 705 C CA . PHE A 1 94 ? 11.125 6.880 5.580 1.00 91.06 94 PHE A CA 1
ATOM 706 C C . PHE A 1 94 ? 10.211 7.866 6.320 1.00 91.06 94 PHE A C 1
ATOM 708 O O . PHE A 1 94 ? 9.805 7.598 7.447 1.00 91.06 94 PHE A O 1
ATOM 715 N N . VAL A 1 95 ? 9.805 8.964 5.674 1.00 89.12 95 VAL A N 1
ATOM 716 C CA . VAL A 1 95 ? 8.822 9.898 6.252 1.00 89.12 95 VAL A CA 1
ATOM 717 C C . VAL A 1 95 ? 7.478 9.202 6.485 1.00 89.12 95 VAL A C 1
ATOM 719 O O . VAL A 1 95 ? 6.896 9.348 7.558 1.00 89.12 95 VAL A O 1
ATOM 722 N N . ALA A 1 96 ? 7.000 8.403 5.524 1.00 88.25 96 ALA A N 1
ATOM 723 C CA . ALA A 1 96 ? 5.768 7.629 5.688 1.00 88.25 96 ALA A CA 1
ATOM 724 C C . ALA A 1 96 ? 5.861 6.630 6.855 1.00 88.25 96 ALA A C 1
ATOM 726 O O . ALA A 1 96 ? 4.922 6.505 7.639 1.00 88.25 96 ALA A O 1
ATOM 727 N N . PHE A 1 97 ? 7.007 5.962 7.009 1.00 89.62 97 PHE A N 1
ATOM 728 C CA . PHE A 1 97 ? 7.287 5.084 8.140 1.00 89.62 97 PHE A CA 1
ATOM 729 C C . PHE A 1 97 ? 7.199 5.830 9.477 1.00 89.62 97 PHE A C 1
ATOM 731 O O . PHE A 1 97 ? 6.483 5.376 10.366 1.00 89.62 97 PHE A O 1
ATOM 738 N N . LEU A 1 98 ? 7.841 6.996 9.608 1.00 89.75 98 LEU A N 1
ATOM 739 C CA . LEU A 1 98 ? 7.787 7.777 10.848 1.00 89.75 98 LEU A CA 1
ATOM 740 C C . LEU A 1 98 ? 6.363 8.243 11.189 1.00 89.75 98 LEU A C 1
ATOM 742 O O . LEU A 1 98 ? 5.979 8.213 12.356 1.00 89.75 98 LEU A O 1
ATOM 746 N N . ILE A 1 99 ? 5.567 8.629 10.185 1.00 88.31 99 ILE A N 1
ATOM 747 C CA . ILE A 1 99 ? 4.154 8.987 10.387 1.00 88.31 99 ILE A CA 1
ATOM 748 C C . ILE A 1 99 ? 3.370 7.778 10.905 1.00 88.31 99 ILE A C 1
ATOM 750 O O . ILE A 1 99 ? 2.625 7.911 11.871 1.00 88.31 99 ILE A O 1
ATOM 754 N N . ASN A 1 100 ? 3.554 6.595 10.312 1.00 88.94 100 ASN A N 1
ATOM 755 C CA . ASN A 1 100 ? 2.871 5.382 10.770 1.00 88.94 100 ASN A CA 1
ATOM 756 C C . ASN A 1 100 ? 3.273 5.003 12.200 1.00 88.94 100 ASN A C 1
ATOM 758 O O . ASN A 1 100 ? 2.404 4.668 13.001 1.00 88.94 100 ASN A O 1
ATOM 762 N N . VAL A 1 101 ? 4.560 5.112 12.545 1.00 88.94 101 VAL A N 1
ATOM 763 C CA . VAL A 1 101 ? 5.036 4.902 13.922 1.00 88.94 101 VAL A CA 1
ATOM 764 C C . VAL A 1 101 ? 4.386 5.903 14.878 1.00 88.94 101 VAL A C 1
ATOM 766 O O . VAL A 1 101 ? 3.917 5.501 15.940 1.00 88.94 101 VAL A O 1
ATOM 769 N N . ALA A 1 102 ? 4.298 7.183 14.503 1.00 88.94 102 ALA A N 1
ATOM 770 C CA . ALA A 1 102 ? 3.646 8.200 15.323 1.00 88.94 102 ALA A CA 1
ATOM 771 C C . ALA A 1 102 ? 2.154 7.893 15.537 1.00 88.94 102 ALA A C 1
ATOM 773 O O . ALA A 1 102 ? 1.695 7.898 16.675 1.00 88.94 102 ALA A O 1
ATOM 774 N N . VAL A 1 103 ? 1.416 7.555 14.474 1.00 86.88 103 VAL A N 1
ATOM 775 C CA . VAL A 1 103 ? -0.018 7.217 14.550 1.00 86.88 103 VAL A CA 1
ATOM 776 C C . VAL A 1 103 ? -0.256 5.989 15.431 1.00 86.88 103 VAL A C 1
ATOM 778 O O . VAL A 1 103 ? -1.102 6.040 16.321 1.00 86.88 103 VAL A O 1
ATOM 781 N N . VAL A 1 104 ? 0.497 4.903 15.224 1.00 86.06 104 VAL A N 1
ATOM 782 C CA . VAL A 1 104 ? 0.348 3.662 16.007 1.00 86.06 104 VAL A CA 1
ATOM 783 C C . VAL A 1 104 ? 0.738 3.882 17.469 1.00 86.06 104 VAL A C 1
ATOM 785 O O . VAL A 1 104 ? 0.043 3.403 18.360 1.00 86.06 104 VAL A O 1
ATOM 788 N N . SER A 1 105 ? 1.807 4.638 17.731 1.00 86.88 105 SER A N 1
ATOM 789 C CA . SER A 1 105 ? 2.264 4.936 19.093 1.00 86.88 105 SER A CA 1
ATOM 790 C C . SER A 1 105 ? 1.271 5.819 19.855 1.00 86.88 105 SER A C 1
ATOM 792 O O . SER A 1 105 ? 0.870 5.469 20.963 1.00 86.88 105 SER A O 1
ATOM 794 N N . VAL A 1 106 ? 0.788 6.906 19.238 1.00 86.25 106 VAL A N 1
ATOM 795 C CA . VAL A 1 106 ? -0.253 7.771 19.825 1.00 86.25 106 VAL A CA 1
ATOM 796 C C . VAL A 1 106 ? -1.534 6.975 20.064 1.00 86.25 106 VAL A C 1
ATOM 798 O O . VAL A 1 106 ? -2.107 7.054 21.147 1.00 86.25 106 VAL A O 1
ATOM 801 N N . SER A 1 107 ? -1.956 6.156 19.095 1.00 84.19 107 SER A N 1
ATOM 802 C CA . SER A 1 107 ? -3.116 5.277 19.257 1.00 84.19 107 SER A CA 1
ATOM 803 C C . SER A 1 107 ? -2.938 4.309 20.422 1.00 84.19 107 SER A C 1
ATOM 805 O O . SER A 1 107 ? -3.853 4.161 21.224 1.00 84.19 107 SER A O 1
ATOM 807 N N . GLY A 1 108 ? -1.769 3.678 20.547 1.00 82.12 108 GLY A N 1
ATOM 808 C CA . GLY A 1 108 ? -1.459 2.788 21.660 1.00 82.12 108 GLY A CA 1
ATOM 809 C C . GLY A 1 108 ? -1.524 3.516 23.001 1.00 82.12 108 GLY A C 1
ATOM 810 O O . GLY A 1 108 ? -2.241 3.101 23.900 1.00 82.12 108 GLY A O 1
ATOM 811 N N . THR A 1 109 ? -0.839 4.644 23.155 1.00 82.38 109 THR A N 1
ATOM 812 C CA . THR A 1 109 ? -0.789 5.314 24.461 1.00 82.38 109 THR A CA 1
ATOM 813 C C . THR A 1 109 ? -2.111 5.962 24.861 1.00 82.38 109 THR A C 1
ATOM 815 O O . THR A 1 109 ? -2.479 5.889 26.030 1.00 82.38 109 THR A O 1
ATOM 818 N N . VAL A 1 110 ? -2.865 6.535 23.918 1.00 80.94 110 VAL A N 1
ATOM 819 C CA . VAL A 1 110 ? -4.181 7.122 24.224 1.00 80.94 110 VAL A CA 1
ATOM 820 C C . VAL A 1 110 ? -5.212 6.033 24.548 1.00 80.94 110 VAL A C 1
ATOM 822 O O . VAL A 1 110 ? -6.013 6.216 25.461 1.00 80.94 110 VAL A O 1
ATOM 825 N N . CYS A 1 111 ? -5.178 4.893 23.851 1.00 78.12 111 CYS A N 1
ATOM 826 C CA . CYS A 1 111 ? -6.157 3.817 24.040 1.00 78.12 111 CYS A CA 1
ATOM 827 C C . CYS A 1 111 ? -5.823 2.807 25.143 1.00 78.12 111 CYS A C 1
ATOM 829 O O . CYS A 1 111 ? -6.712 2.071 25.561 1.00 78.12 111 CYS A O 1
ATOM 831 N N . PHE A 1 112 ? -4.579 2.768 25.626 1.00 75.25 112 PHE A N 1
ATOM 832 C CA . PHE A 1 112 ? -4.164 1.930 26.759 1.00 75.25 112 PHE A CA 1
ATOM 833 C C . PHE A 1 112 ? -3.927 2.730 28.053 1.00 75.25 112 PHE A C 1
ATOM 835 O O . PHE A 1 112 ? -3.426 2.175 29.029 1.00 75.25 112 PHE A O 1
ATOM 842 N N . ALA A 1 113 ? -4.273 4.021 28.089 1.00 72.88 113 ALA A N 1
ATOM 843 C CA . ALA A 1 113 ? -4.223 4.812 29.316 1.00 72.88 113 ALA A CA 1
ATOM 844 C C . ALA A 1 113 ? -5.180 4.244 30.389 1.00 72.88 113 ALA A C 1
ATOM 846 O O . ALA A 1 113 ? -6.280 3.796 30.087 1.00 72.88 113 ALA A O 1
ATOM 847 N N . GLU A 1 114 ? -4.794 4.278 31.665 1.00 57.28 114 GLU A N 1
ATOM 848 C CA . GLU A 1 114 ? -5.588 3.672 32.753 1.00 57.28 114 GLU A CA 1
ATOM 849 C C . GLU A 1 114 ? -6.873 4.452 33.099 1.00 57.28 114 GLU A C 1
ATOM 851 O O . GLU A 1 114 ? -7.743 3.934 33.793 1.00 57.28 114 GLU A O 1
ATOM 856 N N . ASN A 1 115 ? -7.018 5.691 32.613 1.00 59.62 115 ASN A N 1
ATOM 857 C CA . ASN A 1 115 ? -8.073 6.626 33.022 1.00 59.62 115 ASN A CA 1
ATOM 858 C C . ASN A 1 115 ? -8.921 7.112 31.831 1.00 59.62 115 ASN A C 1
ATOM 860 O O . ASN A 1 115 ? -9.130 8.310 31.626 1.00 59.62 115 ASN A O 1
ATOM 864 N N . ILE A 1 116 ? -9.354 6.176 30.986 1.00 67.25 116 ILE A N 1
ATOM 865 C CA . ILE A 1 116 ? -10.147 6.475 29.789 1.00 67.25 116 ILE A CA 1
ATOM 866 C C . ILE A 1 116 ? -11.631 6.514 30.178 1.00 67.25 116 ILE A C 1
ATOM 868 O O . ILE A 1 116 ? -12.143 5.586 30.802 1.00 67.25 116 ILE A O 1
ATOM 872 N N . SER A 1 117 ? -12.344 7.584 29.809 1.00 64.06 117 SER A N 1
ATOM 873 C CA . SER A 1 117 ? -13.807 7.627 29.937 1.00 64.06 117 SER A CA 1
ATOM 874 C C . SER A 1 117 ? -14.446 6.496 29.121 1.00 64.06 117 SER A C 1
ATOM 876 O O . SER A 1 117 ? -13.941 6.147 28.056 1.00 64.06 117 SER A O 1
ATOM 878 N N . SER A 1 118 ? -15.576 5.943 29.570 1.00 61.78 118 SER A N 1
ATOM 879 C CA . SER A 1 118 ? -16.263 4.839 28.871 1.00 61.78 118 SER A CA 1
ATOM 880 C C . SER A 1 118 ? -16.510 5.128 27.380 1.00 61.78 118 SER A C 1
ATOM 882 O O . SER A 1 118 ? -16.280 4.267 26.540 1.00 61.78 118 SER A O 1
ATOM 884 N N . GLU A 1 119 ? -16.850 6.374 27.035 1.00 62.16 119 GLU A N 1
ATOM 885 C CA . GLU A 1 119 ? -17.025 6.834 25.649 1.00 62.16 119 GLU A CA 1
ATOM 886 C C . GLU A 1 119 ? -15.736 6.747 24.805 1.00 62.16 119 GLU A C 1
ATOM 888 O O . GLU A 1 119 ? -15.776 6.403 23.625 1.00 62.16 119 GLU A O 1
ATOM 893 N N . ASN A 1 120 ? -14.571 7.042 25.388 1.00 66.12 120 ASN A N 1
ATOM 894 C CA . ASN A 1 120 ? -13.291 6.955 24.683 1.00 66.12 120 ASN A CA 1
ATOM 895 C C . ASN A 1 120 ? -12.783 5.505 24.595 1.00 66.12 120 ASN A C 1
ATOM 897 O O . ASN A 1 120 ? -12.116 5.160 23.620 1.00 66.12 120 ASN A O 1
ATOM 901 N N . ALA A 1 121 ? -13.138 4.648 25.558 1.00 62.38 121 ALA A N 1
ATOM 902 C CA . ALA A 1 121 ? -12.819 3.221 25.523 1.00 62.38 121 ALA A CA 1
ATOM 903 C C . ALA A 1 121 ? -13.549 2.514 24.366 1.00 62.38 121 ALA A C 1
ATOM 905 O O . ALA A 1 121 ? -12.925 1.768 23.608 1.00 62.38 121 ALA A O 1
ATOM 906 N N . ASP A 1 122 ? -14.828 2.840 24.146 1.00 62.22 122 ASP A N 1
ATOM 907 C CA . ASP A 1 122 ? -15.603 2.314 23.016 1.00 62.22 122 ASP A CA 1
ATOM 908 C C . ASP A 1 122 ? -15.008 2.755 21.667 1.00 62.22 122 ASP A C 1
ATOM 910 O O . ASP A 1 122 ? -14.875 1.948 20.744 1.00 62.22 122 ASP A O 1
ATOM 914 N N . ARG A 1 123 ? -14.547 4.010 21.555 1.00 68.25 123 ARG A N 1
ATOM 915 C CA . ARG A 1 123 ? -13.890 4.532 20.335 1.00 68.25 123 ARG A CA 1
ATOM 916 C C . ARG A 1 123 ? -12.521 3.918 20.058 1.00 68.25 123 ARG A C 1
ATOM 918 O O . ARG A 1 123 ? -12.097 3.903 18.904 1.00 68.25 123 ARG A O 1
ATOM 925 N N . CYS A 1 124 ? -11.842 3.443 21.095 1.00 67.56 124 CYS A N 1
ATOM 926 C CA . CYS A 1 124 ? -10.574 2.731 20.991 1.00 67.56 124 CYS A CA 1
ATOM 927 C C . CYS A 1 124 ? -10.750 1.253 20.619 1.00 67.56 124 CYS A C 1
ATOM 929 O O . CYS A 1 124 ? -9.832 0.667 20.050 1.00 67.56 124 CYS A O 1
ATOM 931 N N . SER A 1 125 ? -11.919 0.664 20.896 1.00 60.62 125 SER A N 1
ATOM 932 C CA . SER A 1 125 ? -12.225 -0.722 20.520 1.00 60.62 125 SER A CA 1
ATOM 933 C C . SER A 1 125 ? -12.420 -0.917 19.007 1.00 60.62 125 SER A C 1
ATOM 935 O O . SER A 1 125 ? -12.069 -1.972 18.484 1.00 60.62 125 SER A O 1
ATOM 937 N N . ASP A 1 126 ? -12.913 0.107 18.299 1.00 65.25 126 ASP A N 1
ATOM 938 C CA . ASP A 1 126 ? -13.069 0.129 16.837 1.00 65.25 126 ASP A CA 1
ATOM 939 C C . ASP A 1 126 ? -12.662 1.507 16.282 1.00 65.25 126 ASP A C 1
ATOM 941 O O . ASP A 1 126 ? -13.477 2.417 16.070 1.00 65.25 126 ASP A O 1
ATOM 945 N N . LEU A 1 127 ? -11.349 1.681 16.096 1.00 68.62 127 LEU A N 1
ATOM 946 C CA . LEU A 1 127 ? -10.728 2.894 15.563 1.00 68.62 127 LEU A CA 1
ATOM 947 C C . LEU A 1 127 ? -11.070 3.079 14.078 1.00 68.62 127 LEU A C 1
ATOM 949 O O . LEU A 1 127 ? -10.292 2.800 13.167 1.00 68.62 127 LEU A O 1
ATOM 953 N N . THR A 1 128 ? -12.265 3.604 13.830 1.00 71.50 128 THR A N 1
ATOM 954 C CA . THR A 1 128 ? -12.715 3.962 12.484 1.00 71.50 128 THR A CA 1
ATOM 955 C C . THR A 1 128 ? -12.159 5.318 12.040 1.00 71.50 128 THR A C 1
ATOM 957 O O . THR A 1 128 ? -11.796 6.173 12.855 1.00 71.50 128 THR A O 1
ATOM 960 N N . LEU A 1 129 ? -12.174 5.573 10.723 1.00 72.62 129 LEU A N 1
ATOM 961 C CA . LEU A 1 129 ? -11.812 6.877 10.139 1.00 72.62 129 LEU A CA 1
ATOM 962 C C . LEU A 1 129 ? -12.564 8.062 10.769 1.00 72.62 129 LEU A C 1
ATOM 964 O O . LEU A 1 129 ? -12.047 9.174 10.778 1.00 72.62 129 LEU A O 1
ATOM 968 N N . ASN A 1 130 ? -13.780 7.845 11.277 1.00 73.38 130 ASN A N 1
ATOM 969 C CA . ASN A 1 130 ? -14.565 8.890 11.934 1.00 73.38 130 ASN A CA 1
ATOM 970 C C . ASN A 1 130 ? -13.982 9.246 13.311 1.00 73.38 130 ASN A C 1
ATOM 972 O O . ASN A 1 130 ? -13.894 10.416 13.678 1.00 73.38 130 ASN A O 1
ATOM 976 N N . SER A 1 131 ? -13.528 8.233 14.049 1.00 73.88 131 SER A N 1
ATOM 977 C CA . SER A 1 131 ? -12.979 8.418 15.385 1.00 73.88 131 SER A CA 1
ATOM 978 C C . SER A 1 131 ? -11.541 8.923 15.376 1.00 73.88 131 SER A C 1
ATOM 980 O O . SER A 1 131 ? -11.170 9.653 16.284 1.00 73.88 131 SER A O 1
ATOM 982 N N . ALA A 1 132 ? -10.752 8.648 14.340 1.00 79.81 132 ALA A N 1
ATOM 983 C CA . ALA A 1 132 ? -9.323 8.973 14.301 1.00 79.81 132 ALA A CA 1
ATOM 984 C C . ALA A 1 132 ? -8.952 10.439 14.632 1.00 79.81 132 ALA A C 1
ATOM 986 O O . ALA A 1 132 ? -7.844 10.687 15.102 1.00 79.81 132 ALA A O 1
ATOM 987 N N . SER A 1 133 ? -9.856 11.416 14.466 1.00 82.50 133 SER A N 1
ATOM 988 C CA . SER A 1 133 ? -9.587 12.801 14.879 1.00 82.50 133 SER A CA 1
ATOM 989 C C . SER A 1 133 ? -9.426 12.984 16.395 1.00 82.50 133 SER A C 1
ATOM 991 O O . SER A 1 133 ? -8.823 13.970 16.810 1.00 82.50 133 SER A O 1
ATOM 993 N N . PHE A 1 134 ? -9.943 12.074 17.236 1.00 82.94 134 PHE A N 1
ATOM 994 C CA . PHE A 1 134 ? -9.778 12.173 18.696 1.00 82.94 134 PHE A CA 1
ATOM 995 C C . PHE A 1 134 ? -8.319 11.993 19.121 1.00 82.94 134 PHE A C 1
ATOM 997 O O . PHE A 1 134 ? -7.906 12.597 20.107 1.00 82.94 134 PHE A O 1
ATOM 1004 N N . LEU A 1 135 ? -7.536 11.227 18.351 1.00 82.06 135 LEU A N 1
ATOM 1005 C CA . LEU A 1 135 ? -6.106 11.008 18.595 1.00 82.06 135 LEU A CA 1
ATOM 1006 C C . LEU A 1 135 ? -5.294 12.305 18.533 1.00 82.06 135 LEU A C 1
ATOM 1008 O O . LEU A 1 135 ? -4.170 12.353 19.010 1.00 82.06 135 LEU A O 1
ATOM 1012 N N . LEU A 1 136 ? -5.867 13.343 17.925 1.00 82.69 136 LEU A N 1
ATOM 1013 C CA . LEU A 1 136 ? -5.263 14.652 17.725 1.00 82.69 136 LEU A CA 1
ATOM 1014 C C . LEU A 1 136 ? -5.847 15.730 18.655 1.00 82.69 136 LEU A C 1
ATOM 1016 O O . LEU A 1 136 ? -5.607 16.925 18.463 1.00 82.69 136 LEU A O 1
ATOM 1020 N N . LYS A 1 137 ? -6.698 15.345 19.614 1.00 84.25 137 LYS A N 1
ATOM 1021 C CA . LYS A 1 137 ? -7.441 16.300 20.444 1.00 84.25 137 LYS A CA 1
ATOM 1022 C C . LYS A 1 137 ? -6.566 16.980 21.500 1.00 84.25 137 LYS A C 1
ATOM 1024 O O . LYS A 1 137 ? -6.918 18.086 21.902 1.00 84.25 137 LYS A O 1
ATOM 1029 N N . ASN A 1 138 ? -5.450 16.393 21.934 1.00 81.00 138 ASN A N 1
ATOM 1030 C CA . ASN A 1 138 ? -4.630 16.998 22.992 1.00 81.00 138 ASN A CA 1
ATOM 1031 C C . ASN A 1 138 ? -3.875 18.234 22.486 1.00 81.00 138 ASN A C 1
ATOM 1033 O O . ASN A 1 138 ? -3.753 19.223 23.204 1.00 81.00 138 ASN A O 1
ATOM 1037 N N . VAL A 1 139 ? -3.420 18.202 21.233 1.00 83.62 139 VAL A N 1
ATOM 1038 C CA . VAL A 1 139 ? -2.664 19.280 20.587 1.00 83.62 139 VAL A CA 1
ATOM 1039 C C . VAL A 1 139 ? -3.583 20.239 19.838 1.00 83.62 139 VAL A C 1
ATOM 1041 O O . VAL A 1 139 ? -3.399 21.451 19.918 1.00 83.62 139 VAL A O 1
ATOM 1044 N N . LEU A 1 140 ? -4.577 19.731 19.100 1.00 80.12 140 LEU A N 1
ATOM 1045 C CA . LEU A 1 140 ? -5.451 20.580 18.273 1.00 80.12 140 LEU A CA 1
ATOM 1046 C C . LEU A 1 140 ? -6.753 20.994 18.966 1.00 80.12 140 LEU A C 1
ATOM 1048 O O . LEU A 1 140 ? -7.501 21.813 18.421 1.00 80.12 140 LEU A O 1
ATOM 1052 N N . GLY A 1 141 ? -7.057 20.428 20.135 1.00 84.25 141 GLY A N 1
ATOM 1053 C CA . GLY A 1 141 ? -8.277 20.722 20.877 1.00 84.25 141 GLY A CA 1
ATOM 1054 C C . GLY A 1 141 ? -9.533 20.507 20.031 1.00 84.25 141 GLY A C 1
ATOM 1055 O O . GLY A 1 141 ? -9.695 19.496 19.336 1.00 84.25 141 GLY A O 1
ATOM 1056 N N . GLN A 1 142 ? -10.421 21.501 20.058 1.00 83.75 142 GLN A N 1
ATOM 1057 C CA . GLN A 1 142 ? -11.693 21.489 19.331 1.00 83.75 142 GLN A CA 1
ATOM 1058 C C . GLN A 1 142 ? -11.520 21.479 17.799 1.00 83.75 142 GLN A C 1
ATOM 1060 O O . GLN A 1 142 ? -12.397 21.000 17.082 1.00 83.75 142 GLN A O 1
ATOM 1065 N N . SER A 1 143 ? -10.379 21.954 17.287 1.00 86.44 143 SER A N 1
ATOM 1066 C CA . SER A 1 143 ? -10.101 22.055 15.845 1.00 86.44 143 SER A CA 1
ATOM 1067 C C . SER A 1 143 ? -9.599 20.747 15.218 1.00 86.44 143 SER A C 1
ATOM 1069 O O . SER A 1 143 ? -9.467 20.667 13.993 1.00 86.44 143 SER A O 1
ATOM 1071 N N . SER A 1 144 ? -9.339 19.717 16.032 1.00 85.25 144 SER A N 1
ATOM 1072 C CA . SER A 1 144 ? -8.827 18.406 15.598 1.00 85.25 144 SER A CA 1
ATOM 1073 C C . SER A 1 144 ? -9.686 17.761 14.505 1.00 85.25 144 SER A C 1
ATOM 1075 O O . SER A 1 144 ? -9.156 17.318 13.487 1.00 85.25 144 SER A O 1
ATOM 1077 N N . SER A 1 145 ? -11.014 17.771 14.664 1.00 85.94 145 SER A N 1
ATOM 1078 C CA . SER A 1 145 ? -11.952 17.194 13.690 1.00 85.94 145 SER A CA 1
ATOM 1079 C C . SER A 1 145 ? -11.900 17.909 12.337 1.00 85.94 145 SER A C 1
ATOM 1081 O O . SER A 1 145 ? -11.776 17.260 11.298 1.00 85.94 145 SER A O 1
ATOM 1083 N N . THR A 1 146 ? -11.901 19.245 12.337 1.00 87.19 146 THR A N 1
ATOM 1084 C CA . THR A 1 146 ? -11.858 20.050 11.108 1.00 87.19 146 THR A CA 1
ATOM 1085 C C . THR A 1 146 ? -10.552 19.844 10.345 1.00 87.19 146 THR A C 1
ATOM 1087 O O . THR A 1 146 ? -10.566 19.642 9.130 1.00 87.19 146 THR A O 1
ATOM 1090 N N . ILE A 1 147 ? -9.414 19.859 11.044 1.00 86.38 147 ILE A N 1
ATOM 1091 C CA . ILE A 1 147 ? -8.093 19.700 10.419 1.00 86.38 147 ILE A CA 1
ATOM 1092 C C . ILE A 1 147 ? -7.910 18.273 9.896 1.00 86.38 147 ILE A C 1
ATOM 1094 O O . ILE A 1 147 ? -7.477 18.097 8.754 1.00 86.38 147 ILE A O 1
ATOM 1098 N N . TYR A 1 148 ? -8.333 17.267 10.669 1.00 86.88 148 TYR A N 1
ATOM 1099 C CA . TYR A 1 148 ? -8.343 15.877 10.220 1.00 86.88 148 TYR A CA 1
ATOM 1100 C C . TYR A 1 148 ? -9.224 15.694 8.974 1.00 86.88 148 TYR A C 1
ATOM 1102 O O . TYR A 1 148 ? -8.789 15.076 8.004 1.00 86.88 148 TYR A O 1
ATOM 1110 N N . ALA A 1 149 ? -10.420 16.295 8.938 1.00 88.06 149 ALA A N 1
ATOM 1111 C CA . ALA A 1 149 ? -11.318 16.225 7.786 1.00 88.06 149 ALA A CA 1
ATOM 1112 C C . ALA A 1 149 ? -10.720 16.880 6.528 1.00 88.06 149 ALA A C 1
ATOM 1114 O O . ALA A 1 149 ? -10.758 16.287 5.446 1.00 88.06 149 ALA A O 1
ATOM 1115 N N . ILE A 1 150 ? -10.116 18.069 6.656 1.00 88.06 150 ILE A N 1
ATOM 1116 C CA . ILE A 1 150 ? -9.430 18.748 5.541 1.00 88.06 150 ILE A CA 1
ATOM 1117 C C . ILE A 1 150 ? -8.291 17.877 5.007 1.00 88.06 150 ILE A C 1
ATOM 1119 O O . ILE A 1 150 ? -8.126 17.735 3.791 1.00 88.06 150 ILE A O 1
ATOM 1123 N N . ALA A 1 151 ? -7.515 17.265 5.897 1.00 86.50 151 ALA A N 1
ATOM 1124 C CA . ALA A 1 151 ? -6.418 16.409 5.489 1.00 86.50 151 ALA A CA 1
ATOM 1125 C C . ALA A 1 151 ? -6.877 15.094 4.852 1.00 86.50 151 ALA A C 1
ATOM 1127 O O . ALA A 1 151 ? -6.297 14.670 3.849 1.00 86.50 151 ALA A O 1
ATOM 1128 N N . LEU A 1 152 ? -7.940 14.477 5.376 1.00 86.88 152 LEU A N 1
ATOM 1129 C CA . LEU A 1 152 ? -8.551 13.284 4.795 1.00 86.88 152 LEU A CA 1
ATOM 1130 C C . LEU A 1 152 ? -9.060 13.579 3.375 1.00 86.88 152 LEU A C 1
ATOM 1132 O O . LEU A 1 152 ? -8.786 12.820 2.441 1.00 86.88 152 LEU A O 1
ATOM 1136 N N . LEU A 1 153 ? -9.707 14.735 3.176 1.00 87.88 153 LEU A N 1
ATOM 1137 C CA . LEU A 1 153 ? -10.118 15.211 1.851 1.00 87.88 153 LEU A CA 1
ATOM 1138 C C . LEU A 1 153 ? -8.915 15.434 0.924 1.00 87.88 153 LEU A C 1
ATOM 1140 O O . LEU A 1 153 ? -8.933 14.995 -0.232 1.00 87.88 153 LEU A O 1
ATOM 1144 N N . ALA A 1 154 ? -7.849 16.072 1.413 1.00 88.12 154 ALA A N 1
ATOM 1145 C CA . ALA A 1 154 ? -6.627 16.290 0.639 1.00 88.12 154 ALA A CA 1
ATOM 1146 C C . ALA A 1 154 ? -5.953 14.965 0.226 1.00 88.12 154 ALA A C 1
ATOM 1148 O O . ALA A 1 154 ? -5.507 14.833 -0.923 1.00 88.12 154 ALA A O 1
ATOM 1149 N N . SER A 1 155 ? -5.938 13.971 1.121 1.00 86.62 155 SER A N 1
ATOM 1150 C CA . SER A 1 155 ? -5.438 12.616 0.858 1.00 86.62 155 SER A CA 1
ATOM 1151 C C . SER A 1 155 ? -6.257 11.910 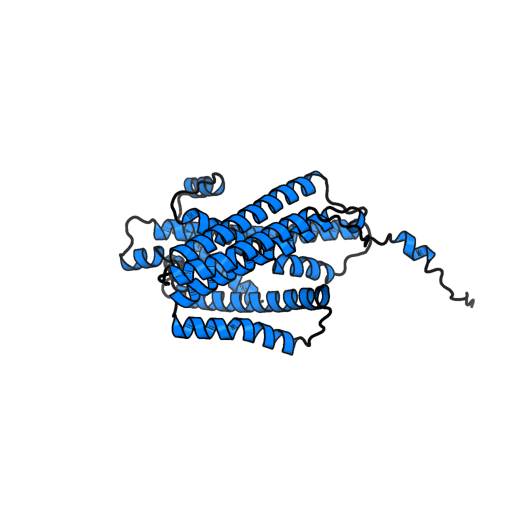-0.229 1.00 86.62 155 SER A C 1
ATOM 1153 O O . SER A 1 155 ? -5.688 11.424 -1.212 1.00 86.62 155 SER A O 1
ATOM 1155 N N . GLY A 1 156 ? -7.593 11.969 -0.155 1.00 87.62 156 GLY A N 1
ATOM 1156 C CA . GLY A 1 156 ? -8.483 11.408 -1.183 1.00 87.62 156 GLY A CA 1
ATOM 1157 C C . GLY A 1 156 ? -8.255 12.013 -2.575 1.00 87.62 156 GLY A C 1
ATOM 1158 O O . GLY A 1 156 ? -8.214 11.303 -3.590 1.00 87.62 156 GLY A O 1
ATOM 1159 N N . GLN A 1 157 ? -7.994 13.323 -2.645 1.00 87.94 157 GLN A N 1
ATOM 1160 C CA . GLN A 1 157 ? -7.604 13.964 -3.905 1.00 87.94 157 GLN A CA 1
ATOM 1161 C C . GLN A 1 157 ? -6.241 13.477 -4.403 1.00 87.94 157 GLN A C 1
ATOM 1163 O O . GLN A 1 157 ? -6.030 13.381 -5.615 1.00 87.94 157 GLN A O 1
ATOM 1168 N N . SER A 1 158 ? -5.278 13.228 -3.510 1.00 86.81 158 SER A N 1
ATOM 1169 C CA . SER A 1 158 ? -3.971 12.657 -3.865 1.00 86.81 158 SER A CA 1
ATOM 1170 C C . SER A 1 158 ? -4.130 11.278 -4.500 1.00 86.81 158 SER A C 1
ATOM 1172 O O . SER A 1 158 ? -3.730 11.098 -5.652 1.00 86.81 158 SER A O 1
ATOM 1174 N N . SER A 1 159 ? -4.840 10.378 -3.811 1.00 84.69 159 SER A N 1
ATOM 1175 C CA . SER A 1 159 ? -5.140 9.022 -4.282 1.00 84.69 159 SER A CA 1
ATOM 1176 C C . SER A 1 159 ? -5.800 9.026 -5.660 1.00 84.69 159 SER A C 1
ATOM 1178 O O . SER A 1 159 ? -5.404 8.264 -6.540 1.00 84.69 159 SER A O 1
ATOM 1180 N N . THR A 1 160 ? -6.716 9.967 -5.925 1.00 85.56 160 THR A N 1
ATOM 1181 C CA . THR A 1 160 ? -7.355 10.006 -7.245 1.00 85.56 160 THR A CA 1
ATOM 1182 C C . THR A 1 160 ? -6.373 10.319 -8.379 1.00 85.56 160 THR A C 1
ATOM 1184 O O . THR A 1 160 ? -6.463 9.734 -9.457 1.00 85.56 160 THR A O 1
ATOM 1187 N N . ILE A 1 161 ? -5.415 11.226 -8.164 1.00 85.12 161 ILE A N 1
ATOM 1188 C CA . ILE A 1 161 ? -4.414 11.536 -9.194 1.00 85.12 161 ILE A CA 1
ATOM 1189 C C . ILE A 1 161 ? -3.546 10.304 -9.457 1.00 85.12 161 ILE A C 1
ATOM 1191 O O . ILE A 1 161 ? -3.436 9.872 -10.606 1.00 85.12 161 ILE A O 1
ATOM 1195 N N . THR A 1 162 ? -3.004 9.707 -8.398 1.00 86.44 162 THR A N 1
ATOM 1196 C CA . THR A 1 162 ? -2.197 8.481 -8.450 1.00 86.44 162 THR A CA 1
ATOM 1197 C C . THR A 1 162 ? -2.943 7.354 -9.166 1.00 86.44 162 THR A C 1
ATOM 1199 O O . THR A 1 162 ? -2.418 6.791 -10.125 1.00 86.44 162 THR A O 1
ATOM 1202 N N . GLY A 1 163 ? -4.202 7.098 -8.797 1.00 85.88 163 GLY A N 1
ATOM 1203 C CA . GLY A 1 163 ? -5.040 6.066 -9.407 1.00 85.88 163 GLY A CA 1
ATOM 1204 C C . GLY A 1 163 ? -5.315 6.316 -10.890 1.00 85.88 163 GLY A C 1
ATOM 1205 O O . GLY A 1 163 ? -5.215 5.397 -11.701 1.00 85.88 163 GLY A O 1
ATOM 1206 N N . THR A 1 164 ? -5.582 7.566 -11.295 1.00 85.88 164 THR A N 1
ATOM 1207 C CA . THR A 1 164 ? -5.785 7.872 -12.722 1.00 85.88 164 THR A CA 1
ATOM 1208 C C . THR A 1 164 ? -4.517 7.693 -13.550 1.00 85.88 164 THR A C 1
ATOM 1210 O O . THR A 1 164 ? -4.631 7.289 -14.708 1.00 85.88 164 THR A O 1
ATOM 1213 N N . TYR A 1 165 ? -3.330 7.985 -13.009 1.00 85.31 165 TYR A N 1
ATOM 1214 C CA . TYR A 1 165 ? -2.069 7.743 -13.713 1.00 85.31 165 TYR A CA 1
ATOM 1215 C C . TYR A 1 165 ? -1.719 6.257 -13.747 1.00 85.31 165 TYR A C 1
ATOM 1217 O O . TYR A 1 165 ? -1.428 5.742 -14.823 1.00 85.31 165 TYR A O 1
ATOM 1225 N N . ALA A 1 166 ? -1.817 5.548 -12.621 1.00 86.62 166 ALA A N 1
ATOM 1226 C CA . ALA A 1 166 ? -1.568 4.109 -12.570 1.00 86.62 166 ALA A CA 1
ATOM 1227 C C . ALA A 1 166 ? -2.494 3.353 -13.537 1.00 86.62 166 ALA A C 1
ATOM 1229 O O . ALA A 1 166 ? -2.024 2.580 -14.370 1.00 86.62 166 ALA A O 1
ATOM 1230 N N . GLY A 1 167 ? -3.793 3.675 -13.522 1.00 85.31 167 GLY A N 1
ATOM 1231 C CA . GLY A 1 167 ? -4.772 3.100 -14.443 1.00 85.31 167 GLY A CA 1
ATOM 1232 C C . GLY A 1 167 ? -4.468 3.398 -15.913 1.00 85.31 167 GLY A C 1
ATOM 1233 O O . GLY A 1 167 ? -4.726 2.557 -16.767 1.00 85.31 167 GLY A O 1
ATOM 1234 N N . GLN A 1 168 ? -3.859 4.550 -16.230 1.00 84.44 168 GLN A N 1
ATOM 1235 C CA . GLN A 1 168 ? -3.400 4.835 -17.593 1.00 84.44 168 GLN A CA 1
ATOM 1236 C C . GLN A 1 168 ? -2.340 3.845 -18.055 1.00 84.44 168 GLN A C 1
ATOM 1238 O O . GLN A 1 168 ? -2.458 3.296 -19.147 1.00 84.44 168 GLN A O 1
ATOM 1243 N N . TYR A 1 169 ? -1.299 3.671 -17.243 1.00 84.94 169 TYR A N 1
ATOM 1244 C CA . TYR A 1 169 ? -0.161 2.836 -17.599 1.00 84.94 169 TYR A CA 1
ATOM 1245 C C . TYR A 1 169 ? -0.560 1.368 -17.667 1.00 84.94 169 TYR A C 1
ATOM 1247 O O . TYR A 1 169 ? -0.135 0.670 -18.581 1.00 84.94 169 TYR A O 1
ATOM 1255 N N . ILE A 1 170 ? -1.443 0.926 -16.769 1.00 85.94 170 ILE A N 1
ATOM 1256 C CA . ILE A 1 170 ? -1.974 -0.437 -16.792 1.00 85.94 170 ILE A CA 1
ATOM 1257 C C . ILE A 1 170 ? -2.857 -0.648 -18.030 1.00 85.94 170 ILE A C 1
ATOM 1259 O O . ILE A 1 170 ? -2.629 -1.598 -18.770 1.00 85.94 170 ILE A O 1
ATOM 1263 N N . MET A 1 171 ? -3.809 0.244 -18.329 1.00 83.44 171 MET A N 1
ATOM 1264 C CA . MET A 1 171 ? -4.670 0.090 -19.515 1.00 83.44 171 MET A CA 1
ATOM 1265 C C . MET A 1 171 ? -3.896 0.149 -20.834 1.00 83.44 171 MET A C 1
ATOM 1267 O O . MET A 1 171 ? -4.181 -0.634 -21.734 1.00 83.44 171 MET A O 1
ATOM 1271 N N . GLN A 1 172 ? -2.937 1.069 -20.964 1.00 82.50 172 GLN A N 1
ATOM 1272 C CA . GLN A 1 172 ? -2.135 1.197 -22.185 1.00 82.50 172 GLN A CA 1
ATOM 1273 C C . GLN A 1 172 ? -1.099 0.076 -22.306 1.00 82.50 172 GLN A C 1
ATOM 1275 O O . GLN A 1 172 ? -0.815 -0.360 -23.414 1.00 82.50 172 GLN A O 1
ATOM 1280 N N . GLY A 1 173 ? -0.547 -0.395 -21.186 1.00 81.88 173 GLY A N 1
ATOM 1281 C CA . GLY A 1 173 ? 0.464 -1.449 -21.170 1.00 81.88 173 GLY A CA 1
ATOM 1282 C C . GLY A 1 173 ? -0.109 -2.859 -21.327 1.00 81.88 173 GLY A C 1
ATOM 1283 O O . GLY A 1 173 ? 0.448 -3.648 -22.082 1.00 81.88 173 GLY A O 1
ATOM 1284 N N . PHE A 1 174 ? -1.205 -3.184 -20.631 1.00 82.06 174 PHE A N 1
ATOM 1285 C CA . PHE A 1 174 ? -1.778 -4.538 -20.611 1.00 82.06 174 PHE A CA 1
ATOM 1286 C C . PHE A 1 174 ? -2.938 -4.743 -21.587 1.00 82.06 174 PHE A C 1
ATOM 1288 O O . PHE A 1 174 ? -3.085 -5.842 -22.111 1.00 82.06 174 PHE A O 1
ATOM 1295 N N . LEU A 1 175 ? -3.775 -3.725 -21.808 1.00 80.38 175 LEU A N 1
ATOM 1296 C CA . LEU A 1 175 ? -5.001 -3.851 -22.609 1.00 80.38 175 LEU A CA 1
ATOM 1297 C C . LEU A 1 175 ? -4.910 -3.127 -23.968 1.00 80.38 175 LEU A C 1
ATOM 1299 O O . LEU A 1 175 ? -5.846 -3.220 -24.752 1.00 80.38 175 LEU A O 1
ATOM 1303 N N . ASP A 1 176 ? -3.831 -2.371 -24.223 1.00 81.75 176 ASP A N 1
ATOM 1304 C CA . ASP A 1 176 ? -3.678 -1.409 -25.339 1.00 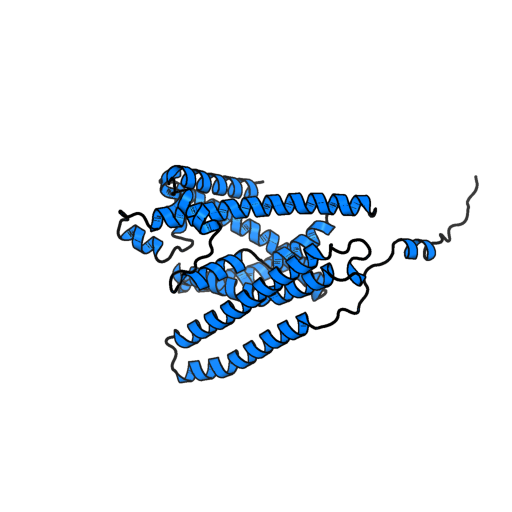81.75 176 ASP A CA 1
ATOM 1305 C C . ASP A 1 176 ? -4.914 -0.498 -25.543 1.00 81.75 176 ASP A C 1
ATOM 1307 O O . ASP A 1 176 ? -5.238 -0.030 -26.636 1.00 81.75 176 ASP A O 1
ATOM 1311 N N . LEU A 1 177 ? -5.634 -0.209 -24.451 1.00 80.81 177 LEU A N 1
ATOM 1312 C CA . LEU A 1 177 ? -6.848 0.603 -24.475 1.00 80.81 177 LEU A CA 1
ATOM 1313 C C . LEU A 1 177 ? -6.506 2.082 -24.290 1.00 80.81 177 LEU A C 1
ATOM 1315 O O . LEU A 1 177 ? -6.233 2.573 -23.188 1.00 80.81 177 LEU A O 1
ATOM 1319 N N . LYS A 1 178 ? -6.581 2.838 -25.386 1.00 80.12 178 LYS A N 1
ATOM 1320 C CA . LYS A 1 178 ? -6.350 4.289 -25.399 1.00 80.12 178 LYS A CA 1
ATOM 1321 C C . LYS A 1 178 ? -7.648 5.052 -25.134 1.00 80.12 178 LYS A C 1
ATOM 1323 O O . LYS A 1 178 ? -8.327 5.504 -26.049 1.00 80.12 178 LYS A O 1
ATOM 1328 N N . MET A 1 179 ? -7.981 5.238 -23.857 1.00 81.06 179 MET A N 1
ATOM 1329 C CA . MET A 1 179 ? -9.108 6.086 -23.445 1.00 81.06 179 MET A CA 1
ATOM 1330 C C . MET A 1 179 ? -8.696 7.551 -23.254 1.00 81.06 179 MET A C 1
ATOM 1332 O O . MET A 1 179 ? -7.606 7.860 -22.762 1.00 81.06 179 MET A O 1
ATOM 1336 N N . LYS A 1 180 ? -9.611 8.477 -23.572 1.00 85.50 180 LYS A N 1
ATOM 1337 C CA . LYS A 1 180 ? -9.457 9.907 -23.258 1.00 85.50 180 LYS A CA 1
ATOM 1338 C C . LYS A 1 180 ? -9.366 10.104 -21.736 1.00 85.50 180 LYS A C 1
ATOM 1340 O O . LYS A 1 180 ? -10.109 9.478 -20.983 1.00 85.50 180 LYS A O 1
ATOM 1345 N N . LYS A 1 181 ? -8.501 11.025 -21.284 1.00 81.81 181 LYS A N 1
ATOM 1346 C CA . LYS A 1 181 ? -8.235 11.295 -19.852 1.00 81.81 181 LYS A CA 1
ATOM 1347 C C . LYS A 1 181 ? -9.507 11.562 -19.034 1.00 81.81 181 LYS A C 1
ATOM 1349 O O . LYS A 1 181 ? -9.645 11.027 -17.940 1.00 81.81 181 LYS A O 1
ATOM 1354 N N . TRP A 1 182 ? -10.434 12.358 -19.574 1.00 84.44 182 TRP A N 1
ATOM 1355 C CA . TRP A 1 182 ? -11.683 12.699 -18.887 1.00 84.44 182 TRP A CA 1
ATOM 1356 C C . TRP A 1 182 ? -12.610 11.491 -18.733 1.00 84.44 182 TRP A C 1
ATOM 1358 O O . TRP A 1 182 ? -13.093 11.242 -17.634 1.00 84.44 182 TRP A O 1
ATOM 1368 N N . LEU A 1 183 ? -12.773 10.696 -19.798 1.00 86.75 183 LEU A N 1
ATOM 1369 C CA . LEU A 1 183 ? -13.610 9.498 -19.764 1.00 86.75 183 LEU A CA 1
ATOM 1370 C C . LEU A 1 183 ? -13.060 8.471 -18.771 1.00 86.75 183 LEU A C 1
ATOM 1372 O O . LEU A 1 183 ? -13.809 7.972 -17.943 1.00 86.75 183 LEU A O 1
ATOM 1376 N N . ARG A 1 184 ? -11.740 8.232 -18.779 1.00 83.94 184 ARG A N 1
ATOM 1377 C CA . ARG A 1 184 ? -11.094 7.345 -17.800 1.00 83.94 184 ARG A CA 1
ATOM 1378 C C . ARG A 1 184 ? -11.365 7.799 -16.365 1.00 83.94 184 ARG A C 1
ATOM 1380 O O . ARG A 1 184 ? -11.788 6.989 -15.553 1.00 83.94 184 ARG A O 1
ATOM 1387 N N . ASN A 1 185 ? -11.138 9.081 -16.066 1.00 84.25 185 ASN A N 1
ATOM 1388 C CA . ASN A 1 185 ? -11.352 9.628 -14.725 1.00 84.25 185 ASN A CA 1
ATOM 1389 C C . ASN A 1 185 ? -12.826 9.558 -14.300 1.00 84.25 185 ASN A C 1
ATOM 1391 O O . ASN A 1 185 ? -13.093 9.282 -13.136 1.00 84.25 185 ASN A O 1
ATOM 1395 N N . LEU A 1 186 ? -13.772 9.782 -15.217 1.00 88.00 186 LEU A N 1
ATOM 1396 C CA . LEU A 1 186 ? -15.196 9.642 -14.920 1.00 88.00 186 LEU A CA 1
ATOM 1397 C C . LEU A 1 186 ? -15.541 8.182 -14.607 1.00 88.00 186 LEU A C 1
ATOM 1399 O O . LEU A 1 186 ? -16.093 7.908 -13.549 1.00 88.00 186 LEU A O 1
ATOM 1403 N N . THR A 1 187 ? -15.145 7.242 -15.469 1.00 87.56 187 THR A N 1
ATOM 1404 C CA . THR A 1 187 ? -15.440 5.814 -15.293 1.00 87.56 187 THR A CA 1
ATOM 1405 C C . THR A 1 187 ? -14.849 5.264 -13.997 1.00 87.56 187 THR A C 1
ATOM 1407 O O . THR A 1 187 ? -15.580 4.677 -13.201 1.00 87.56 187 THR A O 1
ATOM 1410 N N . THR A 1 188 ? -13.557 5.489 -13.729 1.00 85.25 188 THR A N 1
ATOM 1411 C CA . THR A 1 188 ? -12.916 4.955 -12.514 1.00 85.25 188 THR A CA 1
ATOM 1412 C C . THR A 1 188 ? -13.479 5.588 -11.244 1.00 85.25 188 THR A C 1
ATOM 1414 O O . THR A 1 188 ? -13.615 4.905 -10.232 1.00 85.25 188 THR A O 1
ATOM 1417 N N . ARG A 1 189 ? -13.864 6.872 -11.284 1.00 87.88 189 ARG A N 1
ATOM 1418 C CA . ARG A 1 189 ? -14.529 7.525 -10.148 1.00 87.88 189 ARG A CA 1
ATOM 1419 C C . ARG A 1 189 ? -15.955 7.035 -9.951 1.00 87.88 189 ARG A C 1
ATOM 1421 O O . ARG A 1 189 ? -16.332 6.825 -8.809 1.00 87.88 189 ARG A O 1
ATOM 1428 N N . CYS A 1 190 ? -16.736 6.831 -11.008 1.00 88.69 190 CYS A N 1
ATOM 1429 C CA . CYS A 1 190 ? -18.087 6.283 -10.885 1.00 88.69 190 CYS A CA 1
ATOM 1430 C C . CYS A 1 190 ? -18.051 4.878 -10.273 1.00 88.69 190 CYS A C 1
ATOM 1432 O O . CYS A 1 190 ? -18.779 4.620 -9.319 1.00 88.69 190 CYS A O 1
ATOM 1434 N N . ILE A 1 191 ? -17.148 4.014 -10.749 1.00 89.06 191 ILE A N 1
ATOM 1435 C CA . ILE A 1 191 ? -16.985 2.650 -10.222 1.00 89.06 191 ILE A CA 1
ATOM 1436 C C . ILE A 1 191 ? -16.533 2.658 -8.753 1.00 89.06 191 ILE A C 1
ATOM 1438 O O . ILE A 1 191 ? -16.948 1.791 -7.997 1.00 89.06 191 ILE A O 1
ATOM 1442 N N . ALA A 1 192 ? -15.728 3.633 -8.320 1.00 85.56 192 ALA A N 1
ATOM 1443 C CA . ALA A 1 192 ? -15.286 3.720 -6.925 1.00 85.56 192 ALA A CA 1
ATOM 1444 C C . ALA A 1 192 ? -16.314 4.396 -5.995 1.00 85.56 192 ALA A C 1
ATOM 1446 O O . ALA A 1 192 ? -16.580 3.916 -4.895 1.00 85.56 192 ALA A O 1
ATOM 1447 N N . ILE A 1 193 ? -16.884 5.528 -6.416 1.00 88.88 193 ILE A N 1
ATOM 1448 C CA . ILE A 1 193 ? -17.721 6.390 -5.572 1.00 88.88 193 ILE A CA 1
ATOM 1449 C C . ILE A 1 193 ? -19.136 5.836 -5.454 1.00 88.88 193 ILE A C 1
ATOM 1451 O O . ILE A 1 193 ? -19.680 5.866 -4.358 1.00 88.88 193 ILE A O 1
ATOM 1455 N N . ILE A 1 194 ? -19.737 5.328 -6.537 1.00 91.81 194 ILE A N 1
ATOM 1456 C CA . ILE A 1 194 ? -21.143 4.895 -6.507 1.00 91.81 194 ILE A CA 1
ATOM 1457 C C . ILE A 1 194 ? -21.343 3.739 -5.512 1.00 91.81 194 ILE A C 1
ATOM 1459 O O . ILE A 1 194 ? -22.185 3.890 -4.626 1.00 91.81 194 ILE A O 1
ATOM 1463 N N . PRO A 1 195 ? -20.569 2.634 -5.556 1.00 88.81 195 PRO A N 1
ATOM 1464 C CA . PRO A 1 195 ? -20.741 1.548 -4.591 1.00 88.81 195 PRO A CA 1
ATOM 1465 C C . PRO A 1 195 ? -20.418 1.992 -3.165 1.00 88.81 195 PRO A C 1
ATOM 1467 O O . PRO A 1 195 ? -21.135 1.640 -2.234 1.00 88.81 195 PRO A O 1
ATOM 1470 N N . SER A 1 196 ? -19.379 2.815 -2.997 1.00 88.19 196 SER A N 1
ATOM 1471 C CA . SER A 1 196 ? -18.995 3.342 -1.686 1.00 88.19 196 SER A CA 1
ATOM 1472 C C . SER A 1 196 ? -20.080 4.220 -1.070 1.00 88.19 196 SER A C 1
ATOM 1474 O O . SER A 1 196 ? -20.419 4.064 0.103 1.00 88.19 196 SER A O 1
ATOM 1476 N N . LEU A 1 197 ? -20.698 5.082 -1.876 1.00 89.69 197 LEU A N 1
ATOM 1477 C CA . LEU A 1 197 ? -21.791 5.939 -1.445 1.00 89.69 197 LEU A CA 1
ATOM 1478 C C . LEU A 1 197 ? -23.032 5.120 -1.077 1.00 89.69 197 LEU A C 1
ATOM 1480 O O . LEU A 1 197 ? -23.612 5.361 -0.025 1.00 89.69 197 LEU A O 1
ATOM 1484 N N . VAL A 1 198 ? -23.407 4.129 -1.891 1.00 91.81 198 VAL A N 1
ATOM 1485 C CA . VAL A 1 198 ? -24.552 3.245 -1.604 1.00 91.81 198 VAL A CA 1
ATOM 1486 C C . VAL A 1 198 ? -24.341 2.487 -0.291 1.00 91.81 198 VAL A C 1
ATOM 1488 O O . VAL A 1 198 ? -25.216 2.501 0.574 1.00 91.81 198 VAL A O 1
ATOM 1491 N N . VAL A 1 199 ? -23.167 1.877 -0.103 1.00 88.38 199 VAL A N 1
ATOM 1492 C CA . VAL A 1 199 ? -22.836 1.143 1.130 1.00 88.38 199 VAL A CA 1
ATOM 1493 C C . VAL A 1 199 ? -22.794 2.074 2.342 1.00 88.38 199 VAL A C 1
ATOM 1495 O O . VAL A 1 199 ? -23.273 1.697 3.408 1.00 88.38 199 VAL A O 1
ATOM 1498 N N . SER A 1 200 ? -22.273 3.294 2.188 1.00 87.12 200 SER A N 1
ATOM 1499 C CA . SER A 1 200 ? -22.218 4.290 3.265 1.00 87.12 200 SER A CA 1
ATOM 1500 C C . SER A 1 200 ? -23.606 4.818 3.651 1.00 87.12 200 SER A C 1
ATOM 1502 O O . SER A 1 200 ? -23.891 4.978 4.834 1.00 87.12 200 SER A O 1
ATOM 1504 N N . ILE A 1 201 ? -24.509 5.025 2.683 1.00 89.25 201 ILE A N 1
ATOM 1505 C CA . ILE A 1 201 ? -25.891 5.459 2.953 1.00 89.25 201 ILE A CA 1
ATOM 1506 C C . ILE A 1 201 ? -26.671 4.374 3.708 1.00 89.25 201 ILE A C 1
ATOM 1508 O O . ILE A 1 201 ? -27.410 4.692 4.634 1.00 89.25 201 ILE A O 1
ATOM 1512 N N . ILE A 1 202 ? -26.507 3.101 3.331 1.00 91.25 202 ILE A N 1
ATOM 1513 C CA . ILE A 1 202 ? -27.254 1.987 3.940 1.00 91.25 202 ILE A CA 1
ATOM 1514 C C . ILE A 1 202 ? -26.638 1.565 5.282 1.00 91.25 202 ILE A C 1
ATOM 1516 O O . ILE A 1 202 ? -27.353 1.322 6.249 1.00 91.25 202 ILE A O 1
ATOM 1520 N N . GLY A 1 203 ? -25.310 1.433 5.332 1.00 80.94 203 GLY A N 1
ATOM 1521 C CA . GLY A 1 203 ? -24.574 0.852 6.459 1.00 80.94 203 GLY A CA 1
ATOM 1522 C C . GLY A 1 203 ? -23.898 1.862 7.388 1.00 80.94 203 GLY A C 1
ATOM 1523 O O . GLY A 1 203 ? -23.247 1.452 8.352 1.00 80.94 203 GLY A O 1
ATOM 1524 N N . GLY A 1 204 ? -23.998 3.163 7.104 1.00 85.31 204 GLY A N 1
ATOM 1525 C CA . GLY A 1 204 ? -23.376 4.223 7.896 1.00 85.31 204 GLY A CA 1
ATOM 1526 C C . GLY A 1 204 ? -21.850 4.100 8.002 1.00 85.31 204 GLY A C 1
ATOM 1527 O O . GLY A 1 204 ? -21.168 3.576 7.116 1.00 85.31 204 GLY A O 1
ATOM 1528 N N . SER A 1 205 ? -21.300 4.564 9.129 1.00 77.38 205 SER A N 1
ATOM 1529 C CA . SER A 1 205 ? -19.858 4.521 9.421 1.00 77.38 205 SER A CA 1
ATOM 1530 C C . SER A 1 205 ? -19.297 3.095 9.471 1.00 77.38 205 SER A C 1
ATOM 1532 O O . SER A 1 205 ? -18.200 2.857 8.966 1.00 77.38 205 SER A O 1
ATOM 1534 N N . SER A 1 206 ? -20.057 2.138 10.013 1.00 77.88 206 SER A N 1
ATOM 1535 C CA . SER A 1 206 ? -19.650 0.727 10.072 1.00 77.88 206 SER A CA 1
ATOM 1536 C C . SER A 1 206 ? -19.575 0.101 8.674 1.00 77.88 206 SER A C 1
ATOM 1538 O O . SER A 1 206 ? -18.607 -0.588 8.351 1.00 77.88 206 SER A O 1
ATOM 1540 N N . GLY A 1 207 ? -20.546 0.399 7.801 1.00 81.38 207 GLY A N 1
ATOM 1541 C CA . GLY A 1 207 ? -20.526 -0.029 6.400 1.00 81.38 207 GLY A CA 1
ATOM 1542 C C . GLY A 1 207 ? -19.314 0.511 5.638 1.00 81.38 207 GLY A C 1
ATOM 1543 O O . GLY A 1 207 ? -18.645 -0.243 4.930 1.00 81.38 207 GLY A O 1
ATOM 1544 N N . ALA A 1 208 ? -18.980 1.790 5.837 1.00 81.38 208 ALA A N 1
ATOM 1545 C CA . ALA A 1 208 ? -17.790 2.401 5.244 1.00 81.38 208 ALA A CA 1
ATOM 1546 C C . ALA A 1 208 ? -16.486 1.743 5.736 1.00 81.38 208 ALA A C 1
ATOM 1548 O O . ALA A 1 208 ? -15.608 1.450 4.923 1.00 81.38 208 ALA A O 1
ATOM 1549 N N . GLY A 1 209 ? -16.376 1.451 7.038 1.00 78.38 209 GLY A N 1
ATOM 1550 C CA . GLY A 1 209 ? -15.237 0.723 7.611 1.00 78.38 209 GLY A CA 1
ATOM 1551 C C . GLY A 1 209 ? -15.063 -0.669 6.998 1.00 78.38 209 GLY A C 1
ATOM 1552 O O . GLY A 1 209 ? -13.979 -1.015 6.529 1.00 78.38 209 GLY A O 1
ATOM 1553 N N . ARG A 1 210 ? -16.154 -1.437 6.887 1.00 79.44 210 ARG A N 1
ATOM 1554 C CA . ARG A 1 210 ? -16.141 -2.759 6.233 1.00 79.44 210 ARG A CA 1
ATOM 1555 C C . ARG A 1 210 ? -15.709 -2.681 4.772 1.00 79.44 210 ARG A C 1
ATOM 1557 O O . ARG A 1 210 ? -14.962 -3.539 4.311 1.00 79.44 210 ARG A O 1
ATOM 1564 N N . LEU A 1 211 ? -16.139 -1.649 4.047 1.00 82.44 211 LEU A N 1
ATOM 1565 C CA . LEU A 1 211 ? -15.743 -1.466 2.653 1.00 82.44 211 LEU A CA 1
ATOM 1566 C C . LEU A 1 211 ? -14.240 -1.191 2.506 1.00 82.44 211 LEU A C 1
ATOM 1568 O O . LEU A 1 211 ? -13.631 -1.679 1.556 1.00 82.44 211 LEU A O 1
ATOM 1572 N N . ILE A 1 212 ? -13.634 -0.460 3.447 1.00 81.75 212 ILE A N 1
ATOM 1573 C CA . ILE A 1 212 ? -12.178 -0.246 3.477 1.00 81.75 212 ILE A CA 1
ATOM 1574 C C . ILE A 1 212 ? -11.450 -1.578 3.666 1.00 81.75 212 ILE A C 1
ATOM 1576 O O . ILE A 1 212 ? -10.496 -1.854 2.942 1.00 81.75 212 ILE A O 1
ATOM 1580 N N . ILE A 1 213 ? -11.931 -2.433 4.573 1.00 77.69 213 ILE A N 1
ATOM 1581 C CA . ILE A 1 213 ? -11.356 -3.768 4.787 1.00 77.69 213 ILE A CA 1
ATOM 1582 C C . ILE A 1 213 ? -11.461 -4.612 3.505 1.00 77.69 213 ILE A C 1
ATOM 1584 O O . ILE A 1 213 ? -10.467 -5.191 3.069 1.00 77.69 213 ILE A O 1
ATOM 1588 N N . ILE A 1 214 ? -12.625 -4.628 2.845 1.00 80.62 214 ILE A N 1
ATOM 1589 C CA . ILE A 1 214 ? -12.821 -5.345 1.571 1.00 80.62 214 ILE A CA 1
ATOM 1590 C C . ILE A 1 214 ? -11.878 -4.809 0.484 1.00 80.62 214 ILE A C 1
ATOM 1592 O O . ILE A 1 214 ? -11.274 -5.593 -0.248 1.00 80.62 214 ILE A O 1
ATOM 1596 N N . ALA A 1 215 ? -11.706 -3.488 0.382 1.00 83.75 215 ALA A N 1
ATOM 1597 C CA . ALA A 1 215 ? -10.777 -2.891 -0.575 1.00 83.75 215 ALA A CA 1
ATOM 1598 C C . ALA A 1 215 ? -9.328 -3.352 -0.329 1.00 83.75 215 ALA A C 1
ATOM 1600 O O . ALA A 1 215 ? -8.615 -3.666 -1.284 1.00 83.75 215 ALA A O 1
ATOM 1601 N N . SER A 1 216 ? -8.911 -3.469 0.936 1.00 82.75 216 SER A N 1
ATOM 1602 C CA . SER A 1 216 ? -7.604 -4.027 1.310 1.00 82.75 216 SER A CA 1
ATOM 1603 C C . SER A 1 216 ? -7.468 -5.514 0.957 1.00 82.75 216 SER A C 1
ATOM 1605 O O . SER A 1 216 ? -6.397 -5.947 0.526 1.00 82.75 216 SER A O 1
ATOM 1607 N N . MET A 1 217 ? -8.545 -6.302 1.065 1.00 80.19 217 MET A N 1
ATOM 1608 C CA . MET A 1 217 ? -8.551 -7.703 0.617 1.00 80.19 217 MET A CA 1
ATOM 1609 C C . MET A 1 217 ? -8.364 -7.820 -0.903 1.00 80.19 217 MET A C 1
ATOM 1611 O O . MET A 1 217 ? -7.568 -8.640 -1.359 1.00 80.19 217 MET A O 1
ATOM 1615 N N . ILE A 1 218 ? -9.037 -6.969 -1.688 1.00 85.38 218 ILE A N 1
ATOM 1616 C CA . ILE A 1 218 ? -8.864 -6.918 -3.152 1.00 85.38 218 ILE A CA 1
ATOM 1617 C C . ILE A 1 218 ? -7.418 -6.545 -3.504 1.00 85.38 218 ILE A C 1
ATOM 1619 O O . ILE A 1 218 ? -6.796 -7.196 -4.341 1.00 85.38 218 ILE A O 1
ATOM 1623 N N . LEU A 1 219 ? -6.845 -5.553 -2.818 1.00 84.25 219 LEU A N 1
ATOM 1624 C CA . LEU A 1 219 ? -5.452 -5.149 -3.023 1.00 84.25 219 LEU A CA 1
ATOM 1625 C C . LEU A 1 219 ? -4.466 -6.297 -2.746 1.00 84.25 219 LEU A C 1
ATOM 1627 O O . LEU A 1 219 ? -3.495 -6.479 -3.481 1.00 84.25 219 LEU A O 1
ATOM 1631 N N . SER A 1 220 ? -4.748 -7.090 -1.710 1.00 83.38 220 SER A N 1
ATOM 1632 C CA . SER A 1 220 ? -3.944 -8.256 -1.325 1.00 83.38 220 SER A CA 1
ATOM 1633 C C . SER A 1 220 ? -3.977 -9.357 -2.392 1.00 83.38 220 SER A C 1
ATOM 1635 O O . SER A 1 220 ? -2.968 -10.019 -2.632 1.00 83.38 220 SER A O 1
ATOM 1637 N N . PHE A 1 221 ? -5.114 -9.526 -3.077 1.00 85.50 221 PHE A N 1
ATOM 1638 C CA . PHE A 1 221 ? -5.252 -10.441 -4.215 1.00 85.50 221 PHE A CA 1
ATOM 1639 C C . PHE A 1 221 ? -4.428 -9.992 -5.432 1.00 85.50 221 PHE A C 1
ATOM 1641 O O . PHE A 1 221 ? -3.820 -10.810 -6.121 1.00 85.50 221 PHE A O 1
ATOM 1648 N N . GLU A 1 222 ? -4.381 -8.687 -5.706 1.00 88.56 222 GLU A N 1
ATOM 1649 C CA . GLU A 1 222 ? -3.648 -8.124 -6.848 1.00 88.56 222 GLU A CA 1
ATOM 1650 C C . GLU A 1 222 ? -2.122 -8.142 -6.655 1.00 88.56 222 GLU A C 1
ATOM 1652 O O . GLU A 1 222 ? -1.362 -8.199 -7.629 1.00 88.56 222 GLU A O 1
ATOM 1657 N N . LEU A 1 223 ? -1.657 -8.087 -5.404 1.00 88.94 223 LEU A N 1
ATOM 1658 C CA . LEU A 1 223 ? -0.254 -7.850 -5.080 1.00 88.94 223 LEU A CA 1
ATOM 1659 C C . LEU A 1 223 ? 0.722 -8.891 -5.670 1.00 88.94 223 LEU A C 1
ATOM 1661 O O . LEU A 1 223 ? 1.701 -8.467 -6.295 1.00 88.94 223 LEU A O 1
ATOM 1665 N N . PRO A 1 224 ? 0.504 -10.220 -5.562 1.00 89.94 224 PRO A N 1
ATOM 1666 C CA . PRO A 1 224 ? 1.434 -11.205 -6.123 1.00 89.94 224 PRO A CA 1
ATOM 1667 C C . PRO A 1 224 ? 1.578 -11.098 -7.643 1.00 89.94 224 PRO A C 1
ATOM 1669 O O . PRO A 1 224 ? 2.680 -11.258 -8.175 1.00 89.94 224 PRO A O 1
ATOM 1672 N N . PHE A 1 225 ? 0.491 -10.763 -8.344 1.00 89.56 225 PHE A N 1
ATOM 1673 C CA . PHE A 1 225 ? 0.486 -10.602 -9.798 1.00 89.56 225 PHE A CA 1
ATOM 1674 C C . PHE A 1 225 ? 1.309 -9.400 -10.269 1.00 89.56 225 PHE A C 1
ATOM 1676 O O . PHE A 1 225 ? 1.830 -9.426 -11.382 1.00 89.56 225 PHE A O 1
ATOM 1683 N N . ALA A 1 226 ? 1.468 -8.370 -9.435 1.00 89.56 226 ALA A N 1
ATOM 1684 C CA . ALA A 1 226 ? 2.346 -7.236 -9.717 1.00 89.56 226 ALA A CA 1
ATOM 1685 C C . ALA A 1 226 ? 3.794 -7.492 -9.262 1.00 89.56 226 ALA A C 1
ATOM 1687 O O . ALA A 1 226 ? 4.747 -7.174 -9.979 1.00 89.56 226 ALA A O 1
ATOM 1688 N N . LEU A 1 227 ? 3.965 -8.085 -8.076 1.00 89.56 227 LEU A N 1
ATOM 1689 C CA . LEU A 1 227 ? 5.267 -8.234 -7.429 1.00 89.56 227 LEU A CA 1
ATOM 1690 C C . LEU A 1 227 ? 6.138 -9.312 -8.088 1.00 89.56 227 LEU A C 1
ATOM 1692 O O . LEU A 1 227 ? 7.330 -9.085 -8.292 1.00 89.56 227 LEU A O 1
ATOM 1696 N N . ILE A 1 228 ? 5.562 -10.458 -8.475 1.00 90.75 228 ILE A N 1
ATOM 1697 C CA . ILE A 1 228 ? 6.319 -11.556 -9.103 1.00 90.75 228 ILE A CA 1
ATOM 1698 C C . ILE A 1 228 ? 6.957 -11.113 -10.430 1.00 90.75 228 ILE A C 1
ATOM 1700 O O . ILE A 1 228 ? 8.172 -11.278 -10.577 1.00 90.75 228 ILE A O 1
ATOM 1704 N N . PRO A 1 229 ? 6.218 -10.521 -11.396 1.00 88.31 229 PRO A N 1
ATOM 1705 C CA . PRO A 1 229 ? 6.830 -10.041 -12.633 1.00 88.31 229 PRO A CA 1
ATOM 1706 C C . PRO A 1 229 ? 7.902 -8.982 -12.384 1.00 88.31 229 PRO A C 1
ATOM 1708 O O . PRO A 1 229 ? 8.953 -9.029 -13.018 1.00 88.31 229 PRO A O 1
ATOM 1711 N N . LEU A 1 230 ? 7.681 -8.068 -11.432 1.00 87.69 230 LEU A N 1
ATOM 1712 C CA . LEU A 1 230 ? 8.664 -7.044 -11.085 1.00 87.69 230 LEU A CA 1
ATOM 1713 C C . LEU A 1 230 ? 9.982 -7.666 -10.603 1.00 87.69 230 LEU A C 1
ATOM 1715 O O . LEU A 1 230 ? 11.051 -7.304 -11.101 1.00 87.69 230 LEU A O 1
ATOM 1719 N N . LEU A 1 231 ? 9.913 -8.631 -9.680 1.00 88.12 231 LEU A N 1
ATOM 1720 C CA . LEU A 1 231 ? 11.095 -9.326 -9.165 1.00 88.12 231 LEU A CA 1
ATOM 1721 C C . LEU A 1 231 ? 11.816 -10.099 -10.268 1.00 88.12 231 LEU A C 1
ATOM 1723 O O . LEU A 1 231 ? 13.041 -10.013 -10.374 1.00 88.12 231 LEU A O 1
ATOM 1727 N N . LYS A 1 232 ? 11.079 -10.796 -11.137 1.00 86.38 232 LYS A N 1
ATOM 1728 C CA . LYS A 1 232 ? 11.662 -11.553 -12.254 1.00 86.38 232 LYS A CA 1
ATOM 1729 C C . LYS A 1 232 ? 12.317 -10.655 -13.298 1.00 86.38 232 LYS A C 1
ATOM 1731 O O . LYS A 1 232 ? 13.449 -10.921 -13.705 1.00 86.38 232 LYS A O 1
ATOM 1736 N N . PHE A 1 233 ? 11.654 -9.572 -13.698 1.00 84.44 233 PHE A N 1
ATOM 1737 C CA . PHE A 1 233 ? 12.193 -8.638 -14.686 1.00 84.44 233 PHE A CA 1
ATOM 1738 C C . PHE A 1 233 ? 13.415 -7.897 -14.151 1.00 84.44 233 PHE A C 1
ATOM 1740 O O . PHE A 1 233 ? 14.405 -7.784 -14.870 1.00 84.44 233 PHE A O 1
ATOM 1747 N N . SER A 1 234 ? 13.395 -7.495 -12.879 1.00 83.94 234 SER A N 1
ATOM 1748 C CA . SER A 1 234 ? 14.546 -6.876 -12.211 1.00 83.94 234 SER A CA 1
ATOM 1749 C C . SER A 1 234 ? 15.726 -7.849 -12.031 1.00 83.94 234 SER A C 1
ATOM 1751 O O . SER A 1 234 ? 16.892 -7.454 -12.045 1.00 83.94 234 SER A O 1
ATOM 1753 N N . SER A 1 235 ? 15.434 -9.149 -11.926 1.00 79.56 235 SER A N 1
ATOM 1754 C CA . SER A 1 235 ? 16.430 -10.217 -11.759 1.00 79.56 235 SER A CA 1
ATOM 1755 C C . SER A 1 235 ? 17.058 -10.711 -13.068 1.00 79.56 235 SER A C 1
ATOM 1757 O O . SER A 1 235 ? 18.106 -11.367 -13.044 1.00 79.56 235 SER A O 1
ATOM 1759 N N . SER A 1 236 ? 16.430 -10.444 -14.216 1.00 77.31 236 SER A N 1
ATOM 1760 C CA . SER A 1 236 ? 16.827 -11.022 -15.501 1.00 77.31 236 SER A CA 1
ATOM 1761 C C . SER A 1 236 ? 17.886 -10.183 -16.219 1.00 77.31 236 SER A C 1
ATOM 1763 O O . SER A 1 236 ? 17.652 -9.030 -16.585 1.00 77.31 236 SER A O 1
ATOM 1765 N N . ALA A 1 237 ? 19.035 -10.803 -16.516 1.00 68.25 237 ALA A N 1
ATOM 1766 C CA . ALA A 1 237 ? 20.074 -10.205 -17.363 1.00 68.25 237 ALA A CA 1
ATOM 1767 C C . ALA A 1 237 ? 19.552 -9.900 -18.780 1.00 68.25 237 ALA A C 1
ATOM 1769 O O . ALA A 1 237 ? 19.960 -8.927 -19.401 1.00 68.25 237 ALA A O 1
ATOM 1770 N N . THR A 1 238 ? 18.588 -10.682 -19.268 1.00 66.88 238 THR A N 1
ATOM 1771 C CA . THR A 1 238 ? 17.973 -10.522 -20.594 1.00 66.88 238 THR A CA 1
ATOM 1772 C C . THR A 1 238 ? 17.086 -9.269 -20.697 1.00 66.88 238 THR A C 1
ATOM 1774 O O . THR A 1 238 ? 16.768 -8.804 -21.796 1.00 66.88 238 THR A O 1
ATOM 1777 N N . LYS A 1 239 ? 16.650 -8.732 -19.549 1.00 73.56 239 LYS A N 1
ATOM 1778 C CA . LYS A 1 239 ? 15.798 -7.540 -19.439 1.00 73.56 239 LYS A CA 1
ATOM 1779 C C . LYS A 1 239 ? 16.591 -6.299 -19.023 1.00 73.56 239 LYS A C 1
ATOM 1781 O O . LYS A 1 239 ? 16.401 -5.248 -19.625 1.00 73.56 239 LYS A O 1
ATOM 1786 N N . MET A 1 240 ? 17.479 -6.437 -18.035 1.00 75.81 240 MET A N 1
ATOM 1787 C CA . MET A 1 240 ? 18.237 -5.327 -17.431 1.00 75.81 240 MET A CA 1
ATOM 1788 C C . MET A 1 240 ? 19.639 -5.127 -18.040 1.00 75.81 240 MET A C 1
ATOM 1790 O O . MET A 1 240 ? 20.261 -4.088 -17.818 1.00 75.81 240 MET A O 1
ATOM 1794 N N . GLY A 1 241 ? 20.151 -6.098 -18.806 1.00 73.44 241 GLY A N 1
ATOM 1795 C CA . GLY A 1 241 ? 21.478 -6.034 -19.422 1.00 73.44 241 GLY A CA 1
ATOM 1796 C C . GLY A 1 241 ? 22.600 -5.834 -18.385 1.00 73.44 241 GLY A C 1
ATOM 1797 O O . GLY A 1 241 ? 22.596 -6.514 -17.355 1.00 73.44 241 GLY A O 1
ATOM 1798 N N . PRO A 1 242 ? 23.551 -4.905 -18.612 1.00 70.38 242 PRO A N 1
ATOM 1799 C CA . PRO A 1 242 ? 24.670 -4.643 -17.701 1.00 70.38 242 PRO A CA 1
ATOM 1800 C C . PRO A 1 242 ? 24.250 -3.965 -16.384 1.00 70.38 242 PRO A C 1
ATOM 1802 O O . PRO A 1 242 ? 25.043 -3.909 -15.451 1.00 70.38 242 PRO A O 1
ATOM 1805 N N . HIS A 1 243 ? 23.006 -3.483 -16.277 1.00 73.50 243 HIS A N 1
ATOM 1806 C CA . HIS A 1 243 ? 22.457 -2.840 -15.077 1.00 73.50 243 HIS A CA 1
ATOM 1807 C C . HIS A 1 243 ? 21.694 -3.820 -14.171 1.00 73.50 243 HIS A C 1
ATOM 1809 O O . HIS A 1 243 ? 20.813 -3.423 -13.407 1.00 73.50 243 HIS A O 1
ATOM 1815 N N . LYS A 1 244 ? 21.991 -5.119 -14.272 1.00 75.19 244 LYS A N 1
ATOM 1816 C CA . LYS A 1 244 ? 21.397 -6.141 -13.408 1.00 75.19 244 LYS A CA 1
ATOM 1817 C C . LYS A 1 244 ? 21.744 -5.862 -11.939 1.00 75.19 244 LYS A C 1
ATOM 1819 O O . LYS A 1 244 ? 22.893 -5.580 -11.605 1.00 75.19 244 LYS A O 1
ATOM 1824 N N . ASN A 1 245 ? 20.756 -6.016 -11.059 1.00 77.62 245 ASN A N 1
ATOM 1825 C CA . ASN A 1 245 ? 20.962 -5.919 -9.617 1.00 77.62 245 ASN A CA 1
ATOM 1826 C C . ASN A 1 245 ? 22.018 -6.918 -9.116 1.00 77.62 245 ASN A C 1
ATOM 1828 O O . ASN A 1 245 ? 22.101 -8.055 -9.589 1.00 77.62 245 ASN A O 1
ATOM 1832 N N . SER A 1 246 ? 22.787 -6.499 -8.105 1.00 83.38 246 SER A N 1
ATOM 1833 C CA . SER A 1 246 ? 23.730 -7.377 -7.406 1.00 83.38 246 SER A CA 1
ATOM 1834 C C . SER A 1 246 ? 23.012 -8.602 -6.837 1.00 83.38 246 SER A C 1
ATOM 1836 O O . SER A 1 246 ? 21.868 -8.512 -6.380 1.00 83.38 246 SER A O 1
ATOM 1838 N N . THR A 1 247 ? 23.696 -9.747 -6.826 1.00 83.56 247 THR A N 1
ATOM 1839 C CA . THR A 1 247 ? 23.162 -11.023 -6.332 1.00 83.56 247 THR A CA 1
ATOM 1840 C C . THR A 1 247 ? 22.609 -10.903 -4.909 1.00 83.56 247 THR A C 1
ATOM 1842 O O . THR A 1 247 ? 21.573 -11.490 -4.614 1.00 83.56 247 THR A O 1
ATOM 1845 N N . TYR A 1 248 ? 23.219 -10.075 -4.053 1.00 87.94 248 TYR A N 1
ATOM 1846 C CA . TYR A 1 248 ? 22.719 -9.806 -2.699 1.00 87.94 248 TYR A CA 1
ATOM 1847 C C . TYR A 1 248 ? 21.341 -9.129 -2.697 1.00 87.94 248 TYR A C 1
ATOM 1849 O O . TYR A 1 248 ? 20.425 -9.598 -2.025 1.00 87.94 248 TYR A O 1
ATOM 1857 N N . VAL A 1 249 ? 21.166 -8.063 -3.487 1.00 86.62 249 VAL A N 1
ATOM 1858 C CA . VAL A 1 249 ? 19.888 -7.333 -3.601 1.00 86.62 249 VAL A CA 1
ATOM 1859 C C . VAL A 1 249 ? 18.806 -8.245 -4.166 1.00 86.62 249 VAL A C 1
ATOM 1861 O O . VAL A 1 249 ? 17.664 -8.204 -3.716 1.00 86.62 249 VAL A O 1
ATOM 1864 N N . LEU A 1 250 ? 19.173 -9.097 -5.121 1.00 85.75 250 LEU A N 1
ATOM 1865 C CA . LEU A 1 250 ? 18.275 -10.067 -5.732 1.00 85.75 250 LEU A CA 1
ATOM 1866 C C . LEU A 1 250 ? 17.777 -11.094 -4.709 1.00 85.75 250 LEU A C 1
ATOM 1868 O O . LEU A 1 250 ? 16.569 -11.262 -4.567 1.00 85.75 250 LEU A O 1
ATOM 1872 N N . VAL A 1 251 ? 18.686 -11.731 -3.963 1.00 89.69 251 VAL A N 1
ATOM 1873 C CA . VAL A 1 251 ? 18.336 -12.723 -2.932 1.00 89.69 251 VAL A CA 1
ATOM 1874 C C . VAL A 1 251 ? 17.444 -12.096 -1.859 1.00 89.69 251 VAL A C 1
ATOM 1876 O O . VAL A 1 251 ? 16.385 -12.640 -1.554 1.00 89.69 251 VAL A O 1
ATOM 1879 N N . VAL A 1 252 ? 17.811 -10.916 -1.347 1.00 91.69 252 VAL A N 1
ATOM 1880 C CA . VAL A 1 252 ? 17.012 -10.202 -0.337 1.00 91.69 252 VAL A CA 1
ATOM 1881 C C . VAL A 1 252 ? 15.628 -9.830 -0.880 1.00 91.69 252 VAL A C 1
ATOM 1883 O O . VAL A 1 252 ? 14.627 -10.065 -0.207 1.00 91.69 252 VAL A O 1
ATOM 1886 N N . SER A 1 253 ? 15.543 -9.315 -2.111 1.00 89.69 253 SER A N 1
ATOM 1887 C CA . SER A 1 253 ? 14.262 -8.933 -2.728 1.00 89.69 253 SER A CA 1
ATOM 1888 C C . SER A 1 253 ? 13.341 -10.134 -2.947 1.00 89.69 253 SER A C 1
ATOM 1890 O O . SER A 1 253 ? 12.131 -10.015 -2.765 1.00 89.69 253 SER A O 1
ATOM 1892 N N . TRP A 1 254 ? 13.896 -11.298 -3.298 1.00 91.12 254 TRP A N 1
ATOM 1893 C CA . TRP A 1 254 ? 13.126 -12.535 -3.430 1.00 91.12 254 TRP A CA 1
ATOM 1894 C C . TRP A 1 254 ? 12.654 -13.084 -2.086 1.00 91.12 254 TRP A C 1
ATOM 1896 O O . TRP A 1 254 ? 11.505 -13.507 -2.000 1.00 91.12 254 TRP A O 1
ATOM 1906 N N . ILE A 1 255 ? 13.484 -13.037 -1.038 1.00 92.56 255 ILE A N 1
ATOM 1907 C CA . ILE A 1 255 ? 13.080 -13.449 0.317 1.00 92.56 255 ILE A CA 1
ATOM 1908 C C . ILE A 1 255 ? 11.942 -12.557 0.825 1.00 92.56 255 ILE A C 1
ATOM 1910 O O . ILE A 1 255 ? 10.905 -13.065 1.250 1.00 92.56 255 ILE A O 1
ATOM 1914 N N . LEU A 1 256 ? 12.099 -11.232 0.728 1.00 90.25 256 LEU A N 1
ATOM 1915 C CA . LEU A 1 256 ? 11.064 -10.278 1.136 1.00 90.25 256 LEU A CA 1
ATOM 1916 C C . LEU A 1 256 ? 9.793 -10.436 0.297 1.00 90.25 256 LEU A C 1
ATOM 1918 O O . LEU A 1 256 ? 8.693 -10.472 0.843 1.00 90.25 256 LEU A O 1
ATOM 1922 N N . GLY A 1 257 ? 9.937 -10.582 -1.021 1.00 90.06 257 GLY A N 1
ATOM 1923 C CA . GLY A 1 257 ? 8.815 -10.785 -1.929 1.00 90.06 257 GLY A CA 1
ATOM 1924 C C . GLY A 1 257 ? 8.041 -12.069 -1.646 1.00 90.06 257 GLY A C 1
ATOM 1925 O O . GLY A 1 257 ? 6.817 -12.033 -1.554 1.00 90.06 257 GLY A O 1
ATOM 1926 N N . ALA A 1 258 ? 8.744 -13.185 -1.445 1.00 90.31 258 ALA A N 1
ATOM 1927 C CA . ALA A 1 258 ? 8.134 -14.459 -1.073 1.00 90.31 258 ALA A CA 1
ATOM 1928 C C . ALA A 1 258 ? 7.430 -14.374 0.289 1.00 90.31 258 ALA A C 1
ATOM 1930 O O . ALA A 1 258 ? 6.316 -14.877 0.424 1.00 90.31 258 ALA A O 1
ATOM 1931 N N . GLY A 1 259 ? 8.031 -13.684 1.266 1.00 90.56 259 GLY A N 1
ATOM 1932 C CA . GLY A 1 259 ? 7.410 -13.418 2.565 1.00 90.56 259 GLY A CA 1
ATOM 1933 C C . GLY A 1 259 ? 6.107 -12.626 2.437 1.00 90.56 259 GLY A C 1
ATOM 1934 O O . GLY A 1 259 ? 5.079 -13.052 2.958 1.00 90.56 259 GLY A O 1
ATOM 1935 N N . ILE A 1 260 ? 6.118 -11.524 1.680 1.00 88.81 260 ILE A N 1
ATOM 1936 C CA . ILE A 1 260 ? 4.925 -10.701 1.427 1.00 88.81 260 ILE A CA 1
ATOM 1937 C C . ILE A 1 260 ? 3.835 -11.525 0.731 1.00 88.81 260 ILE A C 1
ATOM 1939 O O . ILE A 1 260 ? 2.684 -11.492 1.162 1.00 88.81 260 ILE A O 1
ATOM 1943 N N . ILE A 1 261 ? 4.179 -12.292 -0.308 1.00 89.00 261 ILE A N 1
ATOM 1944 C CA . ILE A 1 261 ? 3.219 -13.141 -1.031 1.00 89.00 261 ILE A CA 1
ATOM 1945 C C . ILE A 1 261 ? 2.629 -14.205 -0.099 1.00 89.00 261 ILE A C 1
ATOM 19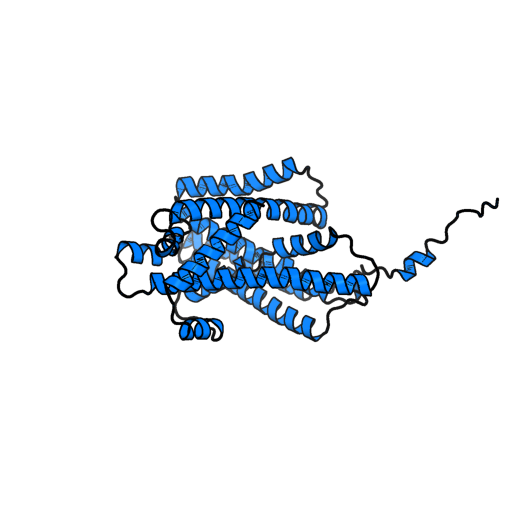47 O O . ILE A 1 261 ? 1.413 -14.380 -0.079 1.00 89.00 261 ILE A O 1
ATOM 1951 N N . GLY A 1 262 ? 3.461 -14.874 0.705 1.00 88.81 262 GLY A N 1
ATOM 1952 C CA . GLY A 1 262 ? 3.010 -15.879 1.670 1.00 88.81 262 GLY A CA 1
ATOM 1953 C C . GLY A 1 262 ? 2.052 -15.299 2.711 1.00 88.81 262 GLY A C 1
ATOM 1954 O O . GLY A 1 262 ? 0.982 -15.860 2.942 1.00 88.81 262 GLY A O 1
ATOM 1955 N N . ILE A 1 263 ? 2.388 -14.133 3.270 1.00 86.94 263 ILE A N 1
ATOM 1956 C CA . ILE A 1 263 ? 1.534 -13.409 4.220 1.00 86.94 263 ILE A CA 1
ATOM 1957 C C . ILE A 1 263 ? 0.198 -13.006 3.574 1.00 86.94 263 ILE A C 1
ATOM 1959 O O . ILE A 1 263 ? -0.852 -13.163 4.193 1.00 86.94 263 ILE A O 1
ATOM 1963 N N . ASN A 1 264 ? 0.212 -12.536 2.322 1.00 86.25 264 ASN A N 1
ATOM 1964 C CA . ASN A 1 264 ? -1.007 -12.152 1.603 1.00 86.25 264 ASN A CA 1
ATOM 1965 C C . ASN A 1 264 ? -1.909 -13.357 1.310 1.00 86.25 264 ASN A C 1
ATOM 1967 O O . ASN A 1 264 ? -3.119 -13.273 1.508 1.00 86.25 264 ASN A O 1
ATOM 1971 N N . ILE A 1 265 ? -1.335 -14.488 0.883 1.00 85.94 265 ILE A N 1
ATOM 1972 C CA . ILE A 1 265 ? -2.091 -15.733 0.671 1.00 85.94 265 ILE A CA 1
ATOM 1973 C C . ILE A 1 265 ? -2.701 -16.214 1.990 1.00 85.94 265 ILE A C 1
ATOM 1975 O O . ILE A 1 265 ? -3.871 -16.599 2.009 1.00 85.94 265 ILE A O 1
ATOM 1979 N N . TYR A 1 266 ? -1.934 -16.165 3.084 1.00 86.38 266 TYR A N 1
ATOM 1980 C CA . TYR A 1 266 ? -2.430 -16.513 4.413 1.00 86.38 266 TYR A CA 1
ATOM 1981 C C . TYR A 1 266 ? -3.609 -15.621 4.813 1.00 86.38 266 TYR A C 1
ATOM 1983 O O . TYR A 1 266 ? -4.683 -16.147 5.079 1.00 86.38 266 TYR A O 1
ATOM 1991 N N . TYR A 1 267 ? -3.451 -14.296 4.761 1.00 83.00 267 TYR A N 1
ATOM 1992 C CA . TYR A 1 267 ? -4.502 -13.339 5.124 1.00 83.00 267 TYR A CA 1
ATOM 1993 C C . TYR A 1 267 ? -5.769 -13.488 4.294 1.00 83.00 267 TYR A C 1
ATOM 1995 O O . TYR A 1 267 ? -6.873 -13.469 4.832 1.00 83.00 267 TYR A O 1
ATOM 2003 N N . LEU A 1 268 ? -5.620 -13.681 2.985 1.00 82.56 268 LEU A N 1
ATOM 2004 C CA . LEU A 1 268 ? -6.754 -13.862 2.092 1.00 82.56 268 LEU A CA 1
ATOM 2005 C C . LEU A 1 268 ? -7.476 -15.191 2.377 1.00 82.56 268 LEU A C 1
ATOM 2007 O O . LEU A 1 268 ? -8.706 -15.240 2.365 1.00 82.56 268 LEU A O 1
ATOM 2011 N N . SER A 1 269 ? -6.729 -16.247 2.713 1.00 82.75 269 SER A N 1
ATOM 2012 C CA . SER A 1 269 ? -7.299 -17.542 3.103 1.00 82.75 269 SER A CA 1
ATOM 2013 C C . SER A 1 269 ? -8.009 -17.468 4.457 1.00 82.75 269 SER A C 1
ATOM 2015 O O . SER A 1 269 ? -9.151 -17.910 4.567 1.00 82.75 269 SER A O 1
ATOM 2017 N N . THR A 1 270 ? -7.377 -16.887 5.481 1.00 80.94 270 THR A N 1
ATOM 2018 C CA . THR A 1 270 ? -7.964 -16.780 6.825 1.00 80.94 270 THR A CA 1
ATOM 2019 C C . THR A 1 270 ? -9.140 -15.818 6.857 1.00 80.94 270 THR A C 1
ATOM 2021 O O . THR A 1 270 ? -10.177 -16.174 7.401 1.00 80.94 270 THR A O 1
ATOM 2024 N N . GLY A 1 271 ? -9.029 -14.649 6.218 1.00 77.81 271 GLY A N 1
ATOM 2025 C CA . GLY A 1 271 ? -10.114 -13.669 6.151 1.00 77.81 271 GLY A CA 1
ATOM 2026 C C . GLY A 1 271 ? -11.347 -14.219 5.433 1.00 77.81 271 GLY A C 1
ATOM 2027 O O . GLY A 1 271 ? -12.474 -13.996 5.873 1.00 77.81 271 GLY A O 1
ATOM 2028 N N . PHE A 1 272 ? -11.151 -15.012 4.374 1.00 77.69 272 PHE A N 1
ATOM 2029 C CA . PHE A 1 272 ? -12.257 -15.702 3.713 1.00 77.69 272 PHE A CA 1
ATOM 2030 C C . PHE A 1 272 ? -12.888 -16.785 4.601 1.00 77.69 272 PHE A C 1
ATOM 2032 O O . PHE A 1 272 ? -14.113 -16.862 4.696 1.00 77.69 272 PHE A O 1
ATOM 2039 N N . VAL A 1 273 ? -12.074 -17.614 5.264 1.00 80.00 273 VAL A N 1
ATOM 2040 C CA . VAL A 1 273 ? -12.569 -18.675 6.158 1.00 80.00 273 VAL A CA 1
ATOM 2041 C C . VAL A 1 273 ? -13.334 -18.087 7.346 1.00 80.00 273 VAL A C 1
ATOM 2043 O O . VAL A 1 273 ? -14.415 -18.573 7.673 1.00 80.00 273 VAL A O 1
ATOM 2046 N N . GLU A 1 274 ? -12.827 -17.016 7.957 1.00 76.88 274 GLU A N 1
ATOM 2047 C CA . GLU A 1 274 ? -13.511 -16.302 9.040 1.00 76.88 274 GLU A CA 1
ATOM 2048 C C . GLU A 1 274 ? -14.846 -15.718 8.580 1.00 76.88 274 GLU A C 1
ATOM 2050 O O . GLU A 1 274 ? -15.856 -15.897 9.262 1.00 76.88 274 GLU A O 1
ATOM 2055 N N . TRP A 1 275 ? -14.887 -15.092 7.399 1.00 77.56 275 TRP A N 1
ATOM 2056 C CA . TRP A 1 275 ? -16.136 -14.611 6.811 1.00 77.56 275 TRP A CA 1
ATOM 2057 C C . TRP A 1 275 ? -17.123 -15.766 6.583 1.00 77.56 275 TRP A C 1
ATOM 2059 O O . TRP A 1 275 ? -18.290 -15.666 6.955 1.00 77.56 275 TRP A O 1
ATOM 2069 N N . LEU A 1 276 ? -16.657 -16.903 6.060 1.00 76.00 276 LEU A N 1
ATOM 2070 C CA . LEU A 1 276 ? -17.496 -18.075 5.801 1.00 76.00 276 LEU A CA 1
ATOM 2071 C C . LEU A 1 276 ? -18.105 -18.673 7.083 1.00 76.00 276 LEU A C 1
ATOM 2073 O O . LEU A 1 276 ? -19.249 -19.127 7.060 1.00 76.00 276 LEU A O 1
ATOM 2077 N N . ILE A 1 277 ? -17.358 -18.676 8.191 1.00 73.25 277 ILE A N 1
ATOM 2078 C CA . ILE A 1 277 ? -17.801 -19.231 9.483 1.00 73.25 277 ILE A CA 1
ATOM 2079 C C . ILE A 1 277 ? -18.664 -18.224 10.261 1.00 73.25 277 ILE A C 1
ATOM 2081 O O . ILE A 1 277 ? -19.625 -18.623 10.919 1.00 73.25 277 ILE A O 1
ATOM 2085 N N . GLY A 1 278 ? -18.329 -16.933 10.193 1.00 68.94 278 GLY A N 1
ATOM 2086 C CA . GLY A 1 278 ? -18.966 -15.863 10.966 1.00 68.94 278 GLY A CA 1
ATOM 2087 C C . GLY A 1 278 ? -20.240 -15.284 10.346 1.00 68.94 278 GLY A C 1
ATOM 2088 O O . GLY A 1 278 ? -20.954 -14.529 11.007 1.00 68.94 278 GLY A O 1
ATOM 2089 N N . ASN A 1 279 ? -20.558 -15.622 9.095 1.00 71.62 279 ASN A N 1
ATOM 2090 C CA . ASN A 1 279 ? -21.790 -15.162 8.466 1.00 71.62 279 ASN A CA 1
ATOM 2091 C C . ASN A 1 279 ? -23.014 -15.864 9.062 1.00 71.62 279 ASN A C 1
ATOM 2093 O O . ASN A 1 279 ? -23.114 -17.089 9.027 1.00 71.62 279 ASN A O 1
ATOM 2097 N N . GLY A 1 280 ? -24.013 -15.080 9.482 1.00 69.31 280 GLY A N 1
ATOM 2098 C CA . GLY A 1 280 ? -25.339 -15.559 9.908 1.00 69.31 280 GLY A CA 1
ATOM 2099 C C . GLY A 1 280 ? -26.193 -16.176 8.788 1.00 69.31 280 GLY A C 1
ATOM 2100 O O . GLY A 1 280 ? -27.416 -16.223 8.892 1.00 69.31 280 GLY A O 1
ATOM 2101 N N . LEU A 1 281 ? -25.565 -16.606 7.693 1.00 76.44 281 LEU A N 1
ATOM 2102 C CA . LEU A 1 281 ? -26.202 -17.293 6.580 1.00 76.44 281 LEU A CA 1
ATOM 2103 C C . LEU A 1 281 ? -26.554 -18.739 6.975 1.00 76.44 281 LEU A C 1
ATOM 2105 O O . LEU A 1 281 ? -25.878 -19.350 7.807 1.00 76.44 281 LEU A O 1
ATOM 2109 N N . PRO A 1 282 ? -27.600 -19.330 6.371 1.00 82.19 282 PRO A N 1
ATOM 2110 C CA . PRO A 1 282 ? -27.945 -20.723 6.623 1.00 82.19 282 PRO A CA 1
ATOM 2111 C C . PRO A 1 282 ? -26.776 -21.641 6.242 1.00 82.19 282 PRO A C 1
ATOM 2113 O O . PRO A 1 282 ? -26.128 -21.443 5.215 1.00 82.19 282 PRO A O 1
ATOM 2116 N N . LYS A 1 283 ? -26.534 -22.694 7.038 1.00 80.94 283 LYS A N 1
ATOM 2117 C CA . LYS A 1 283 ? -25.399 -23.629 6.860 1.00 80.94 283 LYS A CA 1
ATOM 2118 C C . LYS A 1 283 ? -25.292 -24.190 5.436 1.00 80.94 283 LYS A C 1
ATOM 2120 O O . LYS A 1 283 ? -24.194 -24.404 4.937 1.00 80.94 283 LYS A O 1
ATOM 2125 N N . VAL A 1 284 ? -26.435 -24.380 4.776 1.00 80.44 284 VAL A N 1
ATOM 2126 C CA . VAL A 1 284 ? -26.525 -24.826 3.380 1.00 80.44 284 VAL A CA 1
ATOM 2127 C C . VAL A 1 284 ? -25.936 -23.787 2.417 1.00 80.44 284 VAL A C 1
ATOM 2129 O O . VAL A 1 284 ? -25.157 -24.148 1.542 1.00 80.44 284 VAL A O 1
ATOM 2132 N N . ALA A 1 285 ? -26.229 -22.495 2.602 1.00 79.25 285 ALA A N 1
ATOM 2133 C CA . ALA A 1 285 ? -25.655 -21.425 1.785 1.00 79.25 285 ALA A CA 1
ATOM 2134 C C . ALA A 1 285 ? -24.137 -21.307 1.988 1.00 79.25 285 ALA A C 1
ATOM 2136 O O . ALA A 1 285 ? -23.404 -21.203 1.007 1.00 79.25 285 ALA A O 1
ATOM 2137 N N . ASN A 1 286 ? -23.652 -21.418 3.230 1.00 80.75 286 ASN A N 1
ATOM 2138 C CA . ASN A 1 286 ? -22.210 -21.428 3.501 1.00 80.75 286 ASN A CA 1
ATOM 2139 C C . ASN A 1 286 ? -21.513 -22.628 2.840 1.00 80.75 286 ASN A C 1
ATOM 2141 O O . ASN A 1 286 ? -20.414 -22.476 2.312 1.00 80.75 286 ASN A O 1
ATOM 2145 N N . ALA A 1 287 ? -22.160 -23.798 2.793 1.00 81.69 287 ALA A N 1
ATOM 2146 C CA . ALA A 1 287 ? -21.624 -24.959 2.086 1.00 81.69 287 ALA A CA 1
ATOM 2147 C C . ALA A 1 287 ? -21.519 -24.716 0.568 1.00 81.69 287 ALA A C 1
ATOM 2149 O O . ALA A 1 287 ? -20.468 -24.978 -0.014 1.00 81.69 287 ALA A O 1
ATOM 2150 N N . PHE A 1 288 ? -22.553 -24.149 -0.066 1.00 84.56 288 PHE A N 1
ATOM 2151 C CA . PHE A 1 288 ? -22.512 -23.802 -1.494 1.00 84.56 288 PHE A CA 1
ATOM 2152 C C . PHE A 1 288 ? -21.442 -22.752 -1.817 1.00 84.56 288 PHE A C 1
ATOM 2154 O O . PHE A 1 288 ? -20.698 -22.908 -2.786 1.00 84.56 288 PHE A O 1
ATOM 2161 N N . ILE A 1 289 ? -21.328 -21.708 -0.992 1.00 83.12 289 ILE A N 1
ATOM 2162 C CA . ILE A 1 289 ? -20.307 -20.666 -1.160 1.00 83.12 289 ILE A CA 1
ATOM 2163 C C . ILE A 1 289 ? -18.905 -21.262 -0.988 1.00 83.12 289 ILE A C 1
ATOM 2165 O O . ILE A 1 289 ? -18.025 -20.995 -1.803 1.00 83.12 289 ILE A O 1
ATOM 2169 N N . GLY A 1 290 ? -18.701 -22.116 0.019 1.00 82.62 290 GLY A N 1
ATOM 2170 C CA . GLY A 1 290 ? -17.439 -22.825 0.217 1.00 82.62 290 GLY A CA 1
ATOM 2171 C C . GLY A 1 290 ? -17.057 -23.672 -1.000 1.00 82.62 290 GLY A C 1
ATOM 2172 O O . GLY A 1 290 ? -15.946 -23.539 -1.510 1.00 82.62 290 GLY A O 1
ATOM 2173 N N . ILE A 1 291 ? -17.991 -24.479 -1.519 1.00 86.94 291 ILE A N 1
ATOM 2174 C CA . ILE A 1 291 ? -17.773 -25.323 -2.708 1.00 86.94 291 ILE A CA 1
ATOM 2175 C C . ILE A 1 291 ? -17.347 -24.495 -3.927 1.00 86.94 291 ILE A C 1
ATOM 2177 O O . ILE A 1 291 ? -16.552 -24.976 -4.728 1.00 86.94 291 ILE A O 1
ATOM 2181 N N . LEU A 1 292 ? -17.831 -23.259 -4.070 1.00 85.44 292 LEU A N 1
ATOM 2182 C CA . LEU A 1 292 ? -17.452 -22.380 -5.177 1.00 85.44 292 LEU A CA 1
ATOM 2183 C C . LEU A 1 292 ? -16.104 -21.678 -4.949 1.00 85.44 292 LEU A C 1
ATOM 2185 O O . LEU A 1 292 ? -15.286 -21.586 -5.866 1.00 85.44 292 LEU A O 1
ATOM 2189 N N . VAL A 1 293 ? -15.855 -21.176 -3.739 1.00 84.06 293 VAL A N 1
ATOM 2190 C CA . VAL A 1 293 ? -14.692 -20.319 -3.468 1.00 84.06 293 VAL A CA 1
ATOM 2191 C C . VAL A 1 293 ? -13.416 -21.118 -3.194 1.00 84.06 293 VAL A C 1
ATOM 2193 O O . VAL A 1 293 ? -12.347 -20.678 -3.609 1.00 84.06 293 VAL A O 1
ATOM 2196 N N . PHE A 1 294 ? -13.484 -22.303 -2.574 1.00 86.75 294 PHE A N 1
ATOM 2197 C CA . PHE A 1 294 ? -12.285 -23.127 -2.342 1.00 86.75 294 PHE A CA 1
ATOM 2198 C C . PHE A 1 294 ? -11.557 -23.519 -3.644 1.00 86.75 294 PHE A C 1
ATOM 2200 O O . PHE A 1 294 ? -10.338 -23.341 -3.708 1.00 86.75 294 PHE A O 1
ATOM 2207 N N . PRO A 1 295 ? -12.244 -23.975 -4.712 1.00 89.75 295 PRO A N 1
ATOM 2208 C CA . PRO A 1 295 ? -11.608 -24.195 -6.010 1.00 89.75 295 PRO A CA 1
ATOM 2209 C C . PRO A 1 295 ? -11.016 -22.916 -6.605 1.00 89.75 295 PRO A C 1
ATOM 2211 O O . PRO A 1 295 ? -9.912 -22.945 -7.138 1.00 89.75 295 PRO A O 1
ATOM 2214 N N . LEU A 1 296 ? -11.713 -21.784 -6.480 1.00 87.88 296 LEU A N 1
ATOM 2215 C CA . LEU A 1 296 ? -11.235 -20.478 -6.948 1.00 87.88 296 LEU A CA 1
ATOM 2216 C C . LEU A 1 296 ? -9.940 -20.061 -6.235 1.00 87.88 296 LEU A C 1
ATOM 2218 O O . LEU A 1 296 ? -8.996 -19.597 -6.874 1.00 87.88 296 LEU A O 1
ATOM 2222 N N . MET A 1 297 ? -9.869 -20.303 -4.926 1.00 86.62 297 MET A N 1
ATOM 2223 C CA . MET A 1 297 ? -8.676 -20.090 -4.113 1.00 86.62 297 MET A CA 1
ATOM 2224 C C . MET A 1 297 ? -7.523 -20.995 -4.548 1.00 86.62 297 MET A C 1
ATOM 2226 O O . MET A 1 297 ? -6.389 -20.539 -4.686 1.00 86.62 297 MET A O 1
ATOM 2230 N N . ALA A 1 298 ? -7.809 -22.273 -4.808 1.00 88.69 298 ALA A N 1
ATOM 2231 C CA . ALA A 1 298 ? -6.813 -23.213 -5.305 1.00 88.69 298 ALA A CA 1
ATOM 2232 C C . ALA A 1 298 ? -6.275 -22.776 -6.676 1.00 88.69 298 ALA A C 1
ATOM 2234 O O . ALA A 1 298 ? -5.063 -22.760 -6.878 1.00 88.69 298 ALA A O 1
ATOM 2235 N N . VAL A 1 299 ? -7.151 -22.343 -7.591 1.00 91.88 299 VAL A N 1
ATOM 2236 C CA . VAL A 1 299 ? -6.761 -21.779 -8.893 1.00 91.88 299 VAL A CA 1
ATOM 2237 C C . VAL A 1 299 ? -5.896 -20.532 -8.715 1.00 91.88 299 VAL A C 1
ATOM 2239 O O . VAL A 1 299 ? -4.881 -20.405 -9.395 1.00 91.88 299 VAL A O 1
ATOM 2242 N N . TYR A 1 300 ? -6.243 -19.641 -7.784 1.00 90.25 300 TYR A N 1
ATOM 2243 C CA . TYR A 1 300 ? -5.435 -18.464 -7.464 1.00 90.25 300 TYR A CA 1
ATOM 2244 C C . TYR A 1 300 ? -4.028 -18.846 -6.983 1.00 90.25 300 TYR A C 1
ATOM 2246 O O . TYR A 1 300 ? -3.039 -18.378 -7.548 1.00 90.25 300 TYR A O 1
ATOM 2254 N N . ILE A 1 301 ? -3.917 -19.750 -6.007 1.00 89.06 301 ILE A N 1
ATOM 2255 C CA . ILE A 1 301 ? -2.620 -20.211 -5.486 1.00 89.06 301 ILE A CA 1
ATOM 2256 C C . ILE A 1 301 ? -1.808 -20.892 -6.596 1.00 89.06 301 ILE A C 1
ATOM 2258 O O . ILE A 1 301 ? -0.624 -20.596 -6.766 1.00 89.06 301 ILE A O 1
ATOM 2262 N N . LEU A 1 302 ? -2.439 -21.751 -7.402 1.00 91.25 302 LEU A N 1
ATOM 2263 C CA . LEU A 1 302 ? -1.796 -22.395 -8.548 1.00 91.25 302 LEU A CA 1
ATOM 2264 C C . LEU A 1 302 ? -1.326 -21.377 -9.592 1.00 91.25 302 LEU A C 1
ATOM 2266 O O . LEU A 1 302 ? -0.234 -21.537 -10.132 1.00 91.25 302 LEU A O 1
ATOM 2270 N N . ALA A 1 303 ? -2.092 -20.315 -9.850 1.00 90.31 303 ALA A N 1
ATOM 2271 C CA . ALA A 1 303 ? -1.694 -19.242 -10.758 1.00 90.31 303 ALA A CA 1
ATOM 2272 C C . ALA A 1 303 ? -0.472 -18.472 -10.230 1.00 90.31 303 ALA A C 1
ATOM 2274 O O . ALA A 1 303 ? 0.450 -18.185 -10.997 1.00 90.31 303 ALA A O 1
ATOM 2275 N N . VAL A 1 304 ? -0.421 -18.189 -8.924 1.00 89.12 304 VAL A N 1
ATOM 2276 C CA . VAL A 1 304 ? 0.733 -17.547 -8.271 1.00 89.12 304 VAL A CA 1
ATOM 2277 C C . VAL A 1 304 ? 1.976 -18.443 -8.348 1.00 89.12 304 VAL A C 1
ATOM 2279 O O . VAL A 1 304 ? 3.054 -17.978 -8.735 1.00 89.12 304 VAL A O 1
ATOM 2282 N N . ILE A 1 305 ? 1.832 -19.741 -8.062 1.00 88.56 305 ILE A N 1
ATOM 2283 C CA . ILE A 1 305 ? 2.913 -20.732 -8.193 1.00 88.56 305 ILE A CA 1
ATOM 2284 C C . ILE A 1 305 ? 3.387 -20.806 -9.648 1.00 88.56 305 ILE A C 1
ATOM 2286 O O . ILE A 1 305 ? 4.582 -20.683 -9.923 1.00 88.56 305 ILE A O 1
ATOM 2290 N N . TYR A 1 306 ? 2.456 -20.934 -10.594 1.00 89.81 306 TYR A N 1
ATOM 2291 C CA . TYR A 1 306 ? 2.757 -20.972 -12.021 1.00 89.81 306 TYR A CA 1
ATOM 2292 C C . TYR A 1 306 ? 3.541 -19.732 -12.464 1.00 89.81 306 TYR A C 1
ATOM 2294 O O . TYR A 1 306 ? 4.574 -19.865 -13.119 1.00 89.81 306 TYR A O 1
ATOM 2302 N N . LEU A 1 307 ? 3.113 -18.528 -12.072 1.00 87.12 307 LEU A N 1
ATOM 2303 C CA . LEU A 1 307 ? 3.812 -17.282 -12.406 1.00 87.12 307 LEU A CA 1
ATOM 2304 C C . LEU A 1 307 ? 5.218 -17.205 -11.810 1.00 87.12 307 LEU A C 1
ATOM 2306 O O . LEU A 1 307 ? 6.123 -16.672 -12.461 1.00 87.12 307 LEU A O 1
ATOM 2310 N N . THR A 1 308 ? 5.400 -17.759 -10.610 1.00 85.31 308 THR A N 1
ATOM 2311 C CA . THR A 1 308 ? 6.696 -17.819 -9.925 1.00 85.31 308 THR A CA 1
ATOM 2312 C C . THR A 1 308 ? 7.686 -18.699 -10.691 1.00 85.31 308 THR A C 1
ATOM 2314 O O . THR A 1 308 ? 8.823 -18.287 -10.917 1.00 85.31 308 THR A O 1
ATOM 2317 N N . PHE A 1 309 ? 7.252 -19.875 -11.159 1.00 84.69 309 PHE A N 1
ATOM 2318 C CA . PHE A 1 309 ? 8.122 -20.831 -11.862 1.00 84.69 309 PHE A CA 1
ATOM 2319 C C . PHE A 1 309 ? 8.195 -20.638 -13.381 1.00 84.69 309 PHE A C 1
ATOM 2321 O O . PHE A 1 309 ? 9.097 -21.177 -14.031 1.00 84.69 309 PHE A O 1
ATOM 2328 N N . ARG A 1 310 ? 7.275 -19.871 -13.976 1.00 83.69 310 ARG A N 1
ATOM 2329 C CA . ARG A 1 310 ? 7.284 -19.581 -15.414 1.00 83.69 310 ARG A CA 1
ATOM 2330 C C . ARG A 1 310 ? 8.624 -18.959 -15.804 1.00 83.69 310 ARG A C 1
ATOM 2332 O O . ARG A 1 310 ? 9.027 -17.951 -15.236 1.00 83.69 310 ARG A O 1
ATOM 2339 N N . LYS A 1 311 ? 9.315 -19.501 -16.806 1.00 71.44 311 LYS A N 1
ATOM 2340 C CA . LYS A 1 311 ? 10.570 -18.912 -17.302 1.00 71.44 311 LYS A CA 1
ATOM 2341 C C . LYS A 1 311 ? 10.280 -17.734 -18.234 1.00 71.44 311 LYS A C 1
ATOM 2343 O O . LYS A 1 311 ? 9.441 -17.846 -19.125 1.00 71.44 311 LYS A O 1
ATOM 2348 N N . ASP A 1 312 ? 10.989 -16.622 -18.044 1.00 62.09 312 ASP A N 1
ATOM 2349 C CA . ASP A 1 312 ? 10.916 -15.472 -18.949 1.00 62.09 312 ASP A CA 1
ATOM 2350 C C . ASP A 1 312 ? 11.948 -15.635 -20.064 1.00 62.09 312 ASP A C 1
ATOM 2352 O O . ASP A 1 312 ? 13.151 -15.579 -19.823 1.00 62.09 312 ASP A O 1
ATOM 2356 N N . VAL A 1 313 ? 11.465 -15.853 -21.287 1.00 57.12 313 VAL A N 1
ATOM 2357 C CA . VAL A 1 313 ? 12.314 -16.179 -22.448 1.00 57.12 313 VAL A CA 1
ATOM 2358 C C . VAL A 1 313 ? 12.537 -14.970 -23.369 1.00 57.12 313 VAL A C 1
ATOM 2360 O O . VAL A 1 313 ? 13.430 -14.973 -24.208 1.00 57.12 313 VAL A O 1
ATOM 2363 N N . VAL A 1 314 ? 11.736 -13.909 -23.221 1.00 60.94 314 VAL A N 1
ATOM 2364 C CA . VAL A 1 314 ? 11.741 -12.759 -24.139 1.00 60.94 314 VAL A CA 1
ATOM 2365 C C . VAL A 1 314 ? 12.844 -11.767 -23.765 1.00 60.94 314 VAL A C 1
ATOM 2367 O O . VAL A 1 314 ? 12.772 -11.134 -22.710 1.00 60.94 314 VAL A O 1
ATOM 2370 N N . ALA A 1 315 ? 13.812 -11.550 -24.654 1.00 57.03 315 ALA A N 1
ATOM 2371 C CA . ALA A 1 315 ? 14.798 -10.480 -24.525 1.00 57.03 315 ALA A CA 1
ATOM 2372 C C . ALA A 1 315 ? 14.181 -9.115 -24.858 1.00 57.03 315 ALA A C 1
ATOM 2374 O O . ALA A 1 315 ? 13.520 -8.969 -25.881 1.00 57.03 315 ALA A O 1
ATOM 2375 N N . THR A 1 316 ? 14.372 -8.113 -23.996 1.00 61.62 316 THR A N 1
ATOM 2376 C CA . THR A 1 316 ? 13.984 -6.714 -24.300 1.00 61.62 316 THR A CA 1
ATOM 2377 C C . THR A 1 316 ? 15.124 -5.722 -24.119 1.00 61.62 316 THR A C 1
ATOM 2379 O O . THR A 1 316 ? 14.946 -4.548 -24.428 1.00 61.62 316 THR A O 1
ATOM 2382 N N . PHE A 1 317 ? 16.291 -6.163 -23.643 1.00 52.62 317 PHE A N 1
ATOM 2383 C CA . PHE A 1 317 ? 17.485 -5.333 -23.681 1.00 52.62 317 PHE A CA 1
ATOM 2384 C C . PHE A 1 317 ? 17.985 -5.236 -25.129 1.00 52.62 317 PHE A C 1
ATOM 2386 O O . PHE A 1 317 ? 18.345 -6.245 -25.733 1.00 52.62 317 PHE A O 1
ATOM 2393 N N . ILE A 1 318 ? 17.979 -4.025 -25.685 1.00 57.72 318 ILE A N 1
ATOM 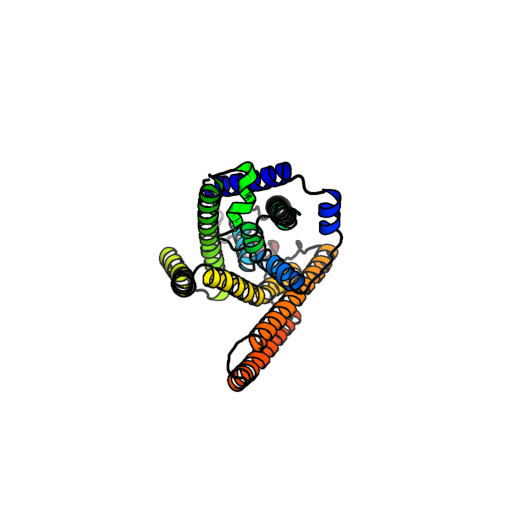2394 C CA . ILE A 1 318 ? 18.576 -3.726 -26.988 1.00 57.72 318 ILE A CA 1
ATOM 2395 C C . ILE A 1 318 ? 19.928 -3.078 -26.709 1.00 57.72 318 ILE A C 1
ATOM 2397 O O . ILE A 1 318 ? 19.982 -1.999 -26.118 1.00 57.72 318 ILE A O 1
ATOM 2401 N N . ASP A 1 319 ? 21.008 -3.731 -27.128 1.00 51.97 319 ASP A N 1
ATOM 2402 C CA . ASP A 1 319 ? 22.354 -3.187 -26.985 1.00 51.97 319 ASP A CA 1
ATOM 2403 C C . ASP A 1 319 ? 22.476 -1.891 -27.816 1.00 51.97 319 ASP A C 1
ATOM 2405 O O . ASP A 1 319 ? 22.222 -1.928 -29.028 1.00 51.97 319 ASP A O 1
ATOM 2409 N N . PRO A 1 320 ? 22.849 -0.741 -27.224 1.00 55.59 320 PRO A N 1
ATOM 2410 C CA . PRO A 1 320 ? 23.025 0.503 -27.971 1.00 55.59 320 PRO A CA 1
ATOM 2411 C C . PRO A 1 320 ? 24.069 0.396 -29.099 1.00 55.59 320 PRO A C 1
ATOM 2413 O O . PRO A 1 320 ? 23.970 1.141 -30.075 1.00 55.59 320 PRO A O 1
ATOM 2416 N N . THR A 1 321 ? 25.012 -0.553 -29.035 1.00 51.69 321 THR A N 1
ATOM 2417 C CA . THR A 1 321 ? 25.983 -0.817 -30.119 1.00 51.69 321 THR A CA 1
ATOM 2418 C C . THR A 1 321 ? 25.386 -1.565 -31.320 1.00 51.69 321 THR A C 1
ATOM 2420 O O . THR A 1 321 ? 25.945 -1.535 -32.415 1.00 51.69 321 THR A O 1
ATOM 2423 N N . SER A 1 322 ? 24.213 -2.187 -31.168 1.00 44.31 322 SER A N 1
ATOM 2424 C CA . SER A 1 322 ? 23.499 -2.852 -32.272 1.00 44.31 322 SER A CA 1
ATOM 2425 C C . SER A 1 322 ? 22.680 -1.880 -33.140 1.00 44.31 322 SER A C 1
ATOM 2427 O O . SER A 1 322 ? 22.341 -2.195 -34.284 1.00 44.31 322 SER A O 1
ATOM 2429 N N . LEU A 1 323 ? 22.395 -0.675 -32.627 1.00 45.84 323 LEU A N 1
ATOM 2430 C CA . LEU A 1 323 ? 21.685 0.395 -33.341 1.00 45.84 323 LEU A CA 1
ATOM 2431 C C . LEU A 1 323 ? 22.602 1.203 -34.268 1.00 45.84 323 LEU A C 1
ATOM 2433 O O . LEU A 1 323 ? 22.146 1.666 -35.313 1.00 45.84 323 LEU A O 1
ATOM 2437 N N . THR A 1 324 ? 23.890 1.332 -33.941 1.00 41.75 324 THR A N 1
ATOM 2438 C CA . THR A 1 324 ? 24.867 2.046 -34.782 1.00 41.75 324 THR A CA 1
ATOM 2439 C C . THR A 1 324 ? 25.152 1.317 -36.098 1.00 41.75 324 THR A C 1
ATOM 2441 O O . THR A 1 324 ? 25.397 1.969 -37.108 1.00 41.75 324 THR A O 1
ATOM 2444 N N . TRP A 1 325 ? 25.022 -0.014 -36.148 1.00 39.66 325 TRP A N 1
ATOM 2445 C CA . TRP A 1 325 ? 25.155 -0.785 -37.394 1.00 39.66 325 TRP A CA 1
ATOM 2446 C C . TRP A 1 325 ? 23.923 -0.737 -38.314 1.00 39.66 325 TRP A C 1
ATOM 2448 O O . TRP A 1 325 ? 24.074 -0.928 -39.520 1.00 39.66 325 TRP A O 1
ATOM 2458 N N . ARG A 1 326 ? 22.717 -0.463 -37.788 1.00 38.00 326 ARG A N 1
ATOM 2459 C CA . ARG A 1 326 ? 21.491 -0.309 -38.607 1.00 38.00 326 ARG A CA 1
ATOM 2460 C C . ARG A 1 326 ? 21.232 1.121 -39.077 1.00 38.00 326 ARG A C 1
ATOM 2462 O O . ARG A 1 326 ? 20.400 1.316 -39.955 1.00 38.00 326 ARG A O 1
ATOM 2469 N N . LEU A 1 327 ? 21.941 2.103 -38.527 1.00 40.69 327 LEU A N 1
ATOM 2470 C CA . LEU A 1 327 ? 21.842 3.512 -38.903 1.00 40.69 327 LEU A CA 1
ATOM 2471 C C . LEU A 1 327 ? 23.158 4.001 -39.525 1.00 40.69 327 LEU A C 1
ATOM 2473 O O . LEU A 1 327 ? 23.704 5.016 -39.099 1.00 40.69 327 LEU A O 1
ATOM 2477 N N . ARG A 1 328 ? 23.666 3.313 -40.562 1.00 32.31 328 ARG A N 1
ATOM 2478 C CA . ARG A 1 328 ? 24.515 4.025 -41.530 1.00 32.31 328 ARG A CA 1
ATOM 2479 C C . ARG A 1 328 ? 23.616 5.058 -42.221 1.00 32.31 328 ARG A C 1
ATOM 2481 O O . ARG A 1 328 ? 22.617 4.653 -42.817 1.00 32.31 328 ARG A O 1
ATOM 2488 N N . PRO A 1 329 ? 23.909 6.362 -42.132 1.00 34.28 329 PRO A N 1
ATOM 2489 C CA . PRO A 1 329 ? 23.115 7.364 -42.818 1.00 34.28 329 PRO A CA 1
ATOM 2490 C C . PRO A 1 329 ? 23.288 7.173 -44.327 1.00 34.28 329 PRO A C 1
ATOM 2492 O O . PRO A 1 329 ? 24.383 7.327 -44.861 1.00 34.28 329 PRO A O 1
ATOM 2495 N N . ILE A 1 330 ? 22.199 6.855 -45.023 1.00 40.78 330 ILE A N 1
ATOM 2496 C CA . ILE A 1 330 ? 22.073 7.167 -46.447 1.00 40.78 330 ILE A CA 1
ATOM 2497 C C . ILE A 1 330 ? 21.750 8.663 -46.498 1.00 40.78 330 ILE A C 1
ATOM 2499 O O . ILE A 1 330 ? 20.592 9.053 -46.589 1.00 40.78 330 ILE A O 1
ATOM 2503 N N . VAL A 1 331 ? 22.765 9.509 -46.340 1.00 36.16 331 VAL A N 1
ATOM 2504 C CA . VAL A 1 331 ? 22.686 10.930 -46.696 1.00 36.16 331 VAL A CA 1
ATOM 2505 C C . VAL A 1 331 ? 24.000 11.272 -47.400 1.00 36.16 331 VAL A C 1
ATOM 2507 O O . VAL A 1 331 ? 25.059 11.047 -46.809 1.00 36.16 331 VAL A O 1
ATOM 2510 N N . PRO A 1 332 ? 23.969 11.737 -48.662 1.00 34.50 332 PRO A N 1
ATOM 2511 C CA . PRO A 1 332 ? 25.180 12.043 -49.403 1.00 34.50 332 PRO A CA 1
ATOM 2512 C C . PRO A 1 332 ? 25.876 13.267 -48.811 1.00 34.50 332 PRO A C 1
ATOM 2514 O O . PRO A 1 332 ? 25.236 14.212 -48.352 1.00 34.50 332 PRO A O 1
ATOM 2517 N N . SER A 1 333 ? 27.204 13.245 -48.868 1.00 34.09 333 SER A N 1
ATOM 2518 C CA . SER A 1 333 ? 28.061 14.409 -48.683 1.00 34.09 333 SER A CA 1
ATOM 2519 C C . SER A 1 333 ? 27.646 15.524 -49.643 1.00 34.09 333 SER A C 1
ATOM 2521 O O . SER A 1 333 ? 27.768 15.357 -50.857 1.00 34.09 333 SER A O 1
ATOM 2523 N N . ILE A 1 334 ? 27.202 16.663 -49.116 1.00 32.84 334 ILE A N 1
ATOM 2524 C CA . ILE A 1 334 ? 27.162 17.911 -49.879 1.00 32.84 334 ILE A CA 1
ATOM 2525 C C . ILE A 1 334 ? 28.299 18.780 -49.358 1.00 32.84 334 ILE A C 1
ATOM 2527 O O . ILE A 1 334 ? 28.270 19.286 -48.239 1.00 32.84 334 ILE A O 1
ATOM 2531 N N . SER A 1 335 ? 29.329 18.854 -50.191 1.00 30.08 335 SER A N 1
ATOM 2532 C CA . SER A 1 335 ? 30.393 19.844 -50.184 1.00 30.08 335 SER A CA 1
ATOM 2533 C C . SER A 1 335 ? 29.865 21.191 -50.677 1.00 30.08 335 SER A C 1
ATOM 2535 O O . SER A 1 335 ? 29.324 21.237 -51.783 1.00 30.08 335 SER A O 1
ATOM 2537 N N . SER A 1 336 ? 30.100 22.250 -49.904 1.00 33.16 336 SER A N 1
ATOM 2538 C CA . SER A 1 336 ? 30.485 23.604 -50.350 1.00 33.16 336 SER A CA 1
ATOM 2539 C C . SER A 1 336 ? 30.538 24.521 -49.136 1.00 33.16 336 SER A C 1
ATOM 2541 O O . SER A 1 336 ? 29.463 24.689 -48.517 1.00 33.16 336 SER A O 1
#

Radius of gyration: 24.38 Å; chains: 1; bounding box: 58×49×83 Å

InterPro domains:
  IPR001046 NRAMP family [PF01566] (4-268)
  IPR001046 NRAMP family [PR00447] (46-69)
  IPR001046 NRAMP family [PR00447] (156-175)
  IPR001046 NRAMP family [PR00447] (184-201)
  IPR001046 NRAMP family [PR00447] (216-235)
  IPR001046 NRAMP family [PTHR11706] (5-309)

pLDDT: mean 79.81, std 12.27, range [30.08, 92.56]

Foldseek 3Di:
DLLVVLVVVLLVLLVVLCVVLVFPVVVLVCCVPPDDQDDDCSLLVVLLVVLVLQFLLCLQLLVVVLVVDDFPPDPVSVVVSVVVSCVVVVVVVVSVVSSVSSLVRLLVSQQPPPDDDPVVVVCSVDVFLQSSLVSSCVPCPPCSNVSSVSNVVSVVVVVLVSVLSSVCSCCCVPVVDDDDSVVSSVVVCCVVVVVLVVQCVVVNRVSNRVVSSVVSLVSLLCRLVSLLVVLQLLQDCLNCPPNRDDPVVSVVSVVVSVVSNVSSLVSNVVVVVCCLVVDPDPPVVSVVVCVVVVVVSVVSVVVSVCSNPDDDDDGDDDDPVVVVVVPPDPDDDDDD

Secondary structure (DSSP, 8-state):
-HHHHHHHHHHHHHHHHHHHH---HHHHHHHHHS----STTHHHHHHHHHHHHS-HHHHHHHHHHHHHS---SSHHHHHHHHHHHHHHHHHHHHHHHHHHHHHHHHHHHHHS-TT--HHHHHHHHS--TTGGGGGGHHHHGGGHHHHHHHHHHHHHHHHHHHHHHHHHHHHHHHS-----HHHHHHHHHHHHHHHHHHHHHHHHHHHHHHHHHHHHHHHHHHHHHHHHHHHHHHH-HHHHGGGPPPHHHHHHHHHHHHHHHHHHHHHHHHHHHHHHHH--S-HHHHHHHHHHHHHHHHHHHHHHHHHHH-------PPPHHHHHTT----------

Organism: Punica granatum (NCBI:txid22663)